Protein 8V5H (pdb70)

InterPro domains:
  IPR000719 Protein kinase domain [PF00069] (36-195)
  IPR000719 Protein kinase domain [PF00069] (738-835)
  IPR000719 Protein kinase domain [PS50011] (35-835)
  IPR000719 Protein kinase domain [SM00220] (35-835)
  IPR000961 AGC-kinase, C-terminal [PS51285] (836-879)
  IPR008271 Serine/threonine-protein kinase, active site [PS00108] (152-164)
  IPR011009 Protein kinase-like domain superfamily [SSF56112] (30-872)
  IPR037638 Serine/threonine-protein kinase greatwall, catalytic domain [cd05610] (30-223)
  IPR050236 Serine/threonine-protein kinases, AGC [PTHR24356] (29-864)

Sequence (250 aa):
PPSIEEFSIVKPISRGKVYLGQKGGKLYAVKVVKKADMINKNQVQAERDALALSPFIVHLYYSLQSANNVYLVMEYLIGGDVKSLLHIYGYFDEEMAVKYISEVALALDYLHRHGIIHRDLKPDNMLISNEGHIKLTDFGLLGTPDYLAPELLLGRAHGPAVDWWALGVCLFEFLTGIPPFNDETPQQVFQNILKRDIPWPEGEEKLSDNAQSAVEILLTIDDTKRAGMKELKRHPLFSDVDWENLQHQT

Nearest PDB structures (foldseek):
  5loh-assembly2_B  TM=9.257E-01  e=3.163E-37  Homo sapiens
  8pr7-assembly1_D  TM=8.576E-01  e=3.533E-21  Homo sapiens
  2c6e-assembly1_A  TM=8.872E-01  e=7.243E-21  Homo sapiens
  6cpg-assembly1_A  TM=8.617E-01  e=5.495E-21  Homo sapiens
  9c1w-assembly1_A  TM=8.554E-01  e=1.405E-20  Homo sapiens

Foldseek 3Di:
DDACVQWDFDAWQFVCTWTWIDHPNFTWIKRKDFCCCPVPVHCPVLQVVLQVQPDLAWHFDDWYDDPGITITTTHDAPQAFQLVVCVVVVAADLVVLLQQLLSLQVSLVSQVVVVQAQQADDRNQWGQHNLGGTHGHDRPSVDDLLLAALCVVVVHDDDNLRVLSSSLQSLLCRLRVDGQLDDDDSVSSSVCLQVVRGDADDDPSGDDPLSVVSSPLSSDNPSVRRDHSVCVCPRPSCVPPDSVVSVVSD

GO terms:
  GO:0004674 protein serine/threonine kinase activity (F, IDA)
  GO:0032154 cleavage furrow (C, IDA)
  GO:0005634 nucleus (C, IDA)
  GO:0005813 centrosome (C, IDA)
  GO:0005634 nucleus (C, EXP)
  GO:0000086 G2/M transition of mitotic cell cycle (P, IMP)
  GO:0004674 protein serine/threonine kinase activity (F, TAS)
  GO:0005654 nucleoplasm (C, TAS)
  GO:0007346 regulati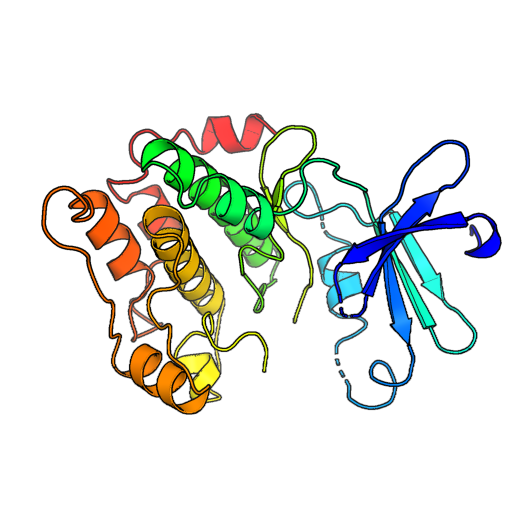on of mitotic cell cycle (P, TAS)
  GO:0005654 nucleoplasm (C, IDA)
  GO:0016301 kinase activity (F, IDA)
  GO:0051726 regulation of cell cycle (P, IMP)

Secondary structure (DSSP, 8-state):
---GGG----EEEE--EEEE--SSS--EEEEEE-HHHHSS---HHHHHHHH----SSPPEEEEEE-SS-EEEEEE--TT-BHHHHHHHHSS--HHHHHHHHHHHHHHHHHHHHTT---S---GGGEEE-SSSSEEE--------GGG--HHHHTT----THHHHHHHHHHHHHHHHSS-TT--SSHHHHHHHHHHT------GGG---HHHHHHHHHHS-S-TTTS--HHHHHTSGGGTT--HHHHHHH-

B-factor: mean 76.23, std 20.21, range [39.39, 130.46]

Solvent-accessible surface area: 12627 Å² total; per-residue (Å²): 178,53,50,35,140,87,12,55,106,74,108,83,66,50,231,66,87,20,58,11,0,67,41,80,72,36,100,23,8,1,15,36,26,46,38,82,59,21,85,72,83,96,72,49,124,21,22,80,82,10,5,60,100,53,65,27,0,1,78,24,107,68,45,19,113,56,103,94,44,41,23,11,0,8,31,46,11,134,35,30,24,0,102,58,32,11,157,140,122,39,124,2,77,74,144,31,0,16,87,21,0,2,15,0,0,13,1,0,27,15,0,36,136,77,76,28,28,0,69,20,3,18,2,38,10,0,37,26,3,94,139,25,25,4,14,0,16,49,9,41,101,195,38,46,45,18,18,15,0,4,4,36,37,103,72,150,99,62,22,58,22,3,1,11,0,6,0,0,0,0,0,2,17,0,25,52,14,94,16,4,0,74,63,102,62,70,112,63,7,58,90,18,0,71,150,81,76,16,76,63,30,127,54,118,119,116,21,46,127,53,1,66,38,0,0,52,32,0,0,32,67,69,52,102,144,17,1,26,16,146,73,0,78,160,15,74,15,2,77,144,30,78,23,120,67,20,94,133,125,80

Structure (mmCIF, N/CA/C/O backbone):
data_8V5H
#
_entry.id   8V5H
#
_cell.length_a   107.079
_cell.length_b   107.079
_cell.length_c   148.909
_cell.angle_alpha   90.00
_cell.angle_beta   90.00
_cell.angle_gamma   120.00
#
_symmetry.space_group_name_H-M   'P 61 2 2'
#
loop_
_entity.id
_entity.type
_entity.pdbx_description
1 polymer 'Serine/threonine-protein kinase greatwall'
2 non-polymer (3M)-N~6~-ethyl-3-(1-methyl-1H-imidazol-5-yl)-2,7-naphthyridine-1,6-diamine
#
loop_
_atom_site.group_PDB
_atom_site.id
_atom_site.type_symbol
_atom_site.label_atom_id
_atom_site.label_alt_id
_atom_site.label_comp_id
_atom_site.label_asym_id
_atom_site.label_entity_id
_atom_site.label_seq_id
_atom_site.pdbx_PDB_ins_code
_atom_site.Cartn_x
_atom_site.Cartn_y
_atom_site.Cartn_z
_atom_site.occupancy
_atom_site.B_iso_or_equiv
_atom_site.auth_seq_id
_atom_site.auth_comp_id
_atom_site.auth_asym_id
_atom_site.auth_atom_id
_atom_site.pdbx_PDB_model_num
ATOM 1 N N . PRO A 1 31 ? -44.157 -50.496 3.566 1.00 111.17 29 PRO A N 1
ATOM 2 C CA . PRO A 1 31 ? -42.867 -51.055 4.013 1.00 111.06 29 PRO A CA 1
ATOM 3 C C . PRO A 1 31 ? -42.086 -51.731 2.877 1.00 110.85 29 PRO A C 1
ATOM 4 O O . PRO A 1 31 ? -42.122 -52.959 2.773 1.00 111.01 29 PRO A O 1
ATOM 8 N N . PRO A 1 32 ? -41.369 -50.961 2.020 1.00 110.26 30 PRO A N 1
ATOM 9 C CA . PRO A 1 32 ? -40.639 -51.588 0.891 1.00 109.92 30 PRO A CA 1
ATOM 10 C C . PRO A 1 32 ? -39.505 -52.551 1.282 1.00 109.52 30 PRO A C 1
ATOM 11 O O . PRO A 1 32 ? -38.957 -52.453 2.381 1.00 109.70 30 PRO A O 1
ATOM 15 N N . SER A 1 33 ? -39.176 -53.505 0.385 1.00 108.64 31 SER A N 1
ATOM 16 C CA . SER A 1 33 ? -38.173 -54.535 0.650 1.00 108.11 31 SER A CA 1
ATOM 17 C C . SER A 1 33 ? -36.941 -54.416 -0.227 1.00 107.58 31 SER A C 1
ATOM 18 O O . SER A 1 33 ? -37.065 -54.046 -1.391 1.00 107.53 31 SER A O 1
ATOM 21 N N . ILE A 1 34 ? -35.761 -54.805 0.316 1.00 107.08 32 ILE A N 1
ATOM 22 C CA . ILE A 1 34 ? -34.436 -54.762 -0.341 1.00 107.28 32 ILE A CA 1
ATOM 23 C C . ILE A 1 34 ? -34.363 -55.537 -1.682 1.00 107.56 32 ILE A C 1
ATOM 24 O O . ILE A 1 34 ? -33.393 -55.394 -2.435 1.00 107.77 32 ILE A O 1
ATOM 29 N N . GLU A 1 35 ? -35.388 -56.345 -1.981 1.00 107.22 33 GLU A N 1
ATOM 30 C CA . GLU A 1 35 ? -35.455 -57.116 -3.223 1.00 107.12 33 GLU A CA 1
ATOM 31 C C . GLU A 1 35 ? -35.590 -56.152 -4.403 1.00 105.69 33 GLU A C 1
ATOM 32 O O . GLU A 1 35 ? -34.902 -56.314 -5.416 1.00 105.79 33 GLU A O 1
ATOM 38 N N . GLU A 1 36 ? -36.453 -55.121 -4.238 1.00 104.19 34 GLU A N 1
ATOM 39 C CA . GLU A 1 36 ? -36.714 -54.062 -5.218 1.00 103.22 34 GLU A CA 1
ATOM 40 C C . GLU A 1 36 ? -35.433 -53.316 -5.645 1.00 101.41 34 GLU A C 1
ATOM 41 O O . GLU A 1 36 ? -35.387 -52.721 -6.719 1.00 101.32 34 GLU A O 1
ATOM 47 N N . PHE A 1 37 ? -34.404 -53.340 -4.791 1.00 99.80 35 PHE A N 1
ATOM 48 C CA . PHE A 1 37 ? -33.128 -52.689 -5.031 1.00 98.49 35 PHE A CA 1
ATOM 49 C C . PHE A 1 37 ? -32.166 -53.591 -5.797 1.00 96.84 35 PHE A C 1
ATOM 50 O O . PHE A 1 37 ? -31.947 -54.745 -5.425 1.00 97.14 35 PHE A O 1
ATOM 58 N N . SER A 1 38 ? -31.601 -53.053 -6.876 1.00 94.89 36 SER A N 1
ATOM 59 C CA . SER A 1 38 ? -30.695 -53.778 -7.759 1.00 93.58 36 SER A CA 1
ATOM 60 C C . SER A 1 38 ? -29.308 -53.163 -7.660 1.00 91.38 36 SER A C 1
ATOM 61 O O . SER A 1 38 ? -29.148 -52.011 -8.049 1.00 91.69 36 SER A O 1
ATOM 64 N N . ILE A 1 39 ? -28.310 -53.903 -7.157 1.00 89.16 37 ILE A N 1
ATOM 65 C CA . ILE A 1 39 ? -26.961 -53.353 -7.027 1.00 87.79 37 ILE A CA 1
ATOM 66 C C . ILE A 1 39 ? -26.375 -53.052 -8.407 1.00 86.11 37 ILE A C 1
ATOM 67 O O . ILE A 1 39 ? -26.433 -53.881 -9.305 1.00 86.06 37 ILE A O 1
ATOM 72 N N . VAL A 1 40 ? -25.862 -51.837 -8.574 1.00 84.64 38 VAL A N 1
ATOM 73 C CA . VAL A 1 40 ? -25.304 -51.364 -9.826 1.00 83.72 38 VAL A CA 1
ATOM 74 C C . VAL A 1 40 ? -23.784 -51.483 -9.814 1.00 83.58 38 VAL A C 1
ATOM 75 O O . VAL A 1 40 ? -23.226 -52.223 -10.616 1.00 83.75 38 VAL A O 1
ATOM 79 N N . LYS A 1 41 ? -23.124 -50.811 -8.875 1.00 83.30 39 LYS A N 1
ATOM 80 C CA . LYS A 1 41 ? -21.679 -50.824 -8.739 1.00 83.70 39 LYS A CA 1
ATOM 81 C C . LYS A 1 41 ? -21.314 -50.149 -7.425 1.00 85.13 39 LYS A C 1
ATOM 82 O O . LYS A 1 41 ? -22.000 -49.224 -6.994 1.00 85.10 39 LYS A O 1
ATOM 88 N N . PRO A 1 42 ? -20.245 -50.600 -6.760 1.00 86.31 40 PRO A N 1
ATOM 89 C CA . PRO A 1 42 ? -19.840 -49.949 -5.518 1.00 87.61 40 PRO A CA 1
ATOM 90 C C . PRO A 1 42 ? -19.372 -48.516 -5.753 1.00 89.72 40 PRO A C 1
ATOM 91 O O . PRO A 1 42 ? -18.861 -48.172 -6.825 1.00 89.98 40 PRO A O 1
ATOM 95 N N . ILE A 1 43 ? -19.579 -47.672 -4.743 1.00 90.77 41 ILE A N 1
ATOM 96 C CA . ILE A 1 43 ? -19.161 -46.281 -4.744 1.00 92.06 41 ILE A CA 1
ATOM 97 C C . ILE A 1 43 ? -18.291 -45.952 -3.505 1.00 94.25 41 ILE A C 1
ATOM 98 O O . ILE A 1 43 ? -17.592 -44.943 -3.523 1.00 94.74 41 ILE A O 1
ATOM 103 N N . SER A 1 44 ? -18.274 -46.816 -2.465 1.00 95.44 42 SER A N 1
ATOM 104 C CA . SER A 1 44 ? -17.477 -46.553 -1.266 1.00 97.26 42 SER A CA 1
ATOM 105 C C . SER A 1 44 ? -17.051 -47.831 -0.526 1.00 98.72 42 SER A C 1
ATOM 106 O O . SER A 1 44 ? -17.810 -48.796 -0.476 1.00 98.90 42 SER A O 1
ATOM 109 N N . ARG A 1 45 ? -15.857 -47.800 0.105 1.00 99.66 43 ARG A N 1
ATOM 110 C CA . ARG A 1 45 ? -15.276 -48.918 0.871 1.00 100.97 43 ARG A CA 1
ATOM 111 C C . ARG A 1 45 ? -15.628 -48.860 2.371 1.00 101.19 43 ARG A C 1
ATOM 112 O O . ARG A 1 45 ? -15.103 -49.643 3.170 1.00 101.18 43 ARG A O 1
ATOM 120 N N . GLY A 1 49 ? -18.850 -49.789 7.097 1.00 87.74 47 GLY A N 1
ATOM 121 C CA . GLY A 1 49 ? -19.457 -50.603 6.047 1.00 88.18 47 GLY A CA 1
ATOM 122 C C . GLY A 1 49 ? -19.140 -50.131 4.637 1.00 88.46 47 GLY A C 1
ATOM 123 O O . GLY A 1 49 ? -18.418 -49.138 4.470 1.00 89.01 47 GLY A O 1
ATOM 124 N N . LYS A 1 50 ? -19.682 -50.841 3.601 1.00 87.76 48 LYS A N 1
ATOM 125 C CA . LYS A 1 50 ? -19.477 -50.519 2.174 1.00 87.41 48 LYS A CA 1
ATOM 126 C C . LYS A 1 50 ? -20.684 -49.793 1.584 1.00 86.29 48 LYS A C 1
ATOM 127 O O . LYS A 1 50 ? -21.803 -50.014 2.028 1.00 86.33 48 LYS A O 1
ATOM 133 N N . VAL A 1 51 ? -20.470 -48.952 0.564 1.00 85.09 49 VAL A N 1
ATOM 134 C CA . VAL A 1 51 ? -21.554 -48.199 -0.069 1.00 84.39 49 VAL A CA 1
ATOM 135 C C . VAL A 1 51 ? -21.721 -48.560 -1.545 1.00 83.45 49 VAL A C 1
ATOM 136 O O . VAL A 1 51 ? -20.798 -48.363 -2.329 1.00 83.46 49 VAL A O 1
ATOM 140 N N . TYR A 1 52 ? -22.901 -49.065 -1.929 1.00 82.22 50 TYR A N 1
ATOM 141 C CA . TYR A 1 52 ? -23.174 -49.439 -3.315 1.00 81.35 50 TYR A CA 1
ATOM 142 C C . TYR A 1 52 ? -24.145 -48.474 -3.961 1.00 80.41 50 TYR A C 1
ATOM 143 O O . TYR A 1 52 ? -24.878 -47.783 -3.266 1.00 80.29 50 TYR A O 1
ATOM 152 N N . LEU A 1 53 ? -24.137 -48.410 -5.293 1.00 79.75 51 LEU A N 1
ATOM 153 C CA . LEU A 1 53 ? -25.040 -47.549 -6.053 1.00 79.62 51 LEU A CA 1
ATOM 154 C C . LEU A 1 53 ? -26.257 -48.396 -6.387 1.00 79.77 51 LEU A C 1
ATOM 155 O O . LEU A 1 53 ? -26.125 -49.441 -6.996 1.00 80.16 51 LEU A O 1
ATOM 160 N N . GLY A 1 54 ? -27.415 -47.981 -5.918 1.00 79.43 52 GLY A N 1
ATOM 161 C CA . GLY A 1 54 ? -28.638 -48.744 -6.077 1.00 79.72 52 GLY A CA 1
ATOM 162 C C . GLY A 1 54 ? -29.469 -48.376 -7.272 1.00 80.19 52 GLY A C 1
ATOM 163 O O . GLY A 1 54 ? -29.174 -47.412 -7.981 1.00 80.47 52 GLY A O 1
ATOM 164 N N . GLN A 1 55 ? -30.531 -49.151 -7.476 1.00 80.18 53 GLN A N 1
ATOM 165 C CA . GLN A 1 55 ? -31.474 -49.006 -8.573 1.00 80.58 53 GLN A CA 1
ATOM 166 C C . GLN A 1 55 ? -32.826 -49.482 -8.055 1.00 79.93 53 GLN A C 1
ATOM 167 O O . GLN A 1 55 ? -32.912 -50.552 -7.456 1.00 79.65 53 GLN A O 1
ATOM 173 N N . LYS A 1 56 ? -33.877 -48.700 -8.290 1.00 79.58 54 LYS A N 1
ATOM 174 C CA . LYS A 1 56 ? -35.240 -49.084 -7.944 1.00 79.78 54 LYS A CA 1
ATOM 175 C C . LYS A 1 56 ? -36.239 -48.141 -8.594 1.00 80.03 54 LYS A C 1
ATOM 176 O O . LYS A 1 56 ? -36.316 -46.973 -8.221 1.00 80.33 54 LYS A O 1
ATOM 182 N N . GLY A 1 57 ? -36.984 -48.648 -9.568 1.00 79.78 55 GLY A N 1
ATOM 183 C CA . GLY A 1 57 ? -38.021 -47.884 -10.249 1.00 80.05 55 GLY A CA 1
ATOM 184 C C . GLY A 1 57 ? -37.519 -46.731 -11.090 1.00 80.20 55 GLY A C 1
ATOM 185 O O . GLY A 1 57 ? -38.231 -45.738 -11.281 1.00 80.31 55 GLY A O 1
ATOM 186 N N . GLY A 1 58 ? -36.310 -46.886 -11.623 1.00 79.99 56 GLY A N 1
ATOM 187 C CA . GLY A 1 58 ? -35.676 -45.855 -12.439 1.00 79.98 56 GLY A CA 1
ATOM 188 C C . GLY A 1 58 ? -35.160 -44.709 -11.591 1.00 79.48 56 GLY A C 1
ATOM 189 O O . GLY A 1 58 ? -35.210 -43.549 -12.013 1.00 79.63 56 GLY A O 1
ATOM 190 N N . LYS A 1 59 ? -34.710 -45.041 -10.355 1.00 78.52 57 LYS A N 1
ATOM 191 C CA . LYS A 1 59 ? -34.154 -44.133 -9.354 1.00 77.81 57 LYS A CA 1
ATOM 192 C C . LYS A 1 59 ? -32.864 -44.746 -8.817 1.00 77.02 57 LYS A C 1
ATOM 193 O O . LYS A 1 59 ? -32.750 -45.970 -8.704 1.00 76.87 57 LYS A O 1
ATOM 195 N N . LEU A 1 60 ? -31.890 -43.901 -8.503 1.00 76.46 58 LEU A N 1
ATOM 196 C CA . LEU A 1 60 ? -30.619 -44.377 -7.971 1.00 76.66 58 LEU A CA 1
ATOM 197 C C . LEU A 1 60 ? -30.468 -44.015 -6.502 1.00 77.34 58 LEU A C 1
ATOM 198 O O . LEU A 1 60 ? -30.545 -42.841 -6.134 1.00 77.75 58 LEU A O 1
ATOM 203 N N . TYR A 1 61 ? -30.216 -45.006 -5.669 1.00 77.31 59 TYR A N 1
ATOM 204 C CA . TYR A 1 61 ? -30.011 -44.774 -4.246 1.00 77.90 59 TYR A CA 1
ATOM 205 C C . TYR A 1 61 ? -28.542 -45.084 -3.909 1.00 78.12 59 TYR A C 1
ATOM 206 O O . TYR A 1 61 ? -27.771 -45.423 -4.801 1.00 78.15 59 TYR A O 1
ATOM 215 N N . ALA A 1 62 ? -28.126 -44.889 -2.670 1.00 78.38 60 ALA A N 1
ATOM 216 C CA . ALA A 1 62 ? -26.772 -45.219 -2.246 1.00 79.39 60 ALA A CA 1
ATOM 217 C C . ALA A 1 62 ? -27.022 -46.087 -1.054 1.00 80.73 60 ALA A C 1
ATOM 218 O O . ALA A 1 62 ? -27.584 -45.606 -0.071 1.00 81.16 60 ALA A O 1
ATOM 220 N N . VAL A 1 63 ? -26.747 -47.389 -1.172 1.00 81.42 61 VAL A N 1
ATOM 221 C CA . VAL A 1 63 ? -27.068 -48.303 -0.087 1.00 82.77 61 VAL A CA 1
ATOM 222 C C . VAL A 1 63 ? -25.830 -48.777 0.664 1.00 84.18 61 VAL A C 1
ATOM 223 O O . VAL A 1 63 ? -24.925 -49.390 0.098 1.00 84.08 61 VAL A O 1
ATOM 227 N N . LYS A 1 64 ? -25.800 -48.465 1.957 1.00 85.31 62 LYS A N 1
ATOM 228 C CA . LYS A 1 64 ? -24.706 -48.851 2.823 1.00 87.18 62 LYS A CA 1
ATOM 229 C C . LYS A 1 64 ? -25.018 -50.227 3.409 1.00 90.12 62 LYS A C 1
ATOM 230 O O . LYS A 1 64 ? -26.139 -50.476 3.864 1.00 90.31 62 LYS A O 1
ATOM 236 N N . VAL A 1 65 ? -24.040 -51.136 3.362 1.00 92.06 63 VAL A N 1
ATOM 237 C CA . VAL A 1 65 ? -24.218 -52.473 3.902 1.00 94.20 63 VAL A CA 1
ATOM 238 C C . VAL A 1 65 ? -23.374 -52.652 5.145 1.00 96.35 63 VAL A C 1
ATOM 239 O O . VAL A 1 65 ? -22.163 -52.415 5.135 1.00 96.20 63 VAL A O 1
ATOM 243 N N . VAL A 1 66 ? -24.029 -53.027 6.236 1.00 98.19 64 VAL A N 1
ATOM 244 C CA . VAL A 1 66 ? -23.339 -53.284 7.491 1.00 100.68 64 VAL A CA 1
ATOM 245 C C . VAL A 1 66 ? -23.696 -54.699 7.967 1.00 103.06 64 VAL A C 1
ATOM 246 O O . VAL A 1 66 ? -24.808 -54.923 8.449 1.00 103.39 64 VAL A O 1
ATOM 250 N N . LYS A 1 67 ? -22.791 -55.678 7.743 1.00 104.54 65 LYS A N 1
ATOM 251 C CA . LYS A 1 67 ? -23.055 -57.064 8.149 1.00 106.60 65 LYS A CA 1
ATOM 252 C C . LYS A 1 67 ? -23.012 -57.207 9.676 1.00 108.87 65 LYS A C 1
ATOM 253 O O . LYS A 1 67 ? -22.337 -56.419 10.344 1.00 109.19 65 LYS A O 1
ATOM 255 N N . LYS A 1 68 ? -23.714 -58.208 10.236 1.00 110.08 66 LYS A N 1
ATOM 256 C CA . LYS A 1 68 ? -23.722 -58.411 11.685 1.00 111.74 66 LYS A CA 1
ATOM 257 C C . LYS A 1 68 ? -22.348 -58.841 12.266 1.00 113.59 66 LYS A C 1
ATOM 258 O O . LYS A 1 68 ? -22.262 -59.114 13.460 1.00 113.80 66 LYS A O 1
ATOM 260 N N . ALA A 1 69 ? -21.283 -58.880 11.428 1.00 114.75 67 ALA A N 1
ATOM 261 C CA . ALA A 1 69 ? -19.902 -59.205 11.815 1.00 116.30 67 ALA A CA 1
ATOM 262 C C . ALA A 1 69 ? -19.327 -58.120 12.730 1.00 117.85 67 ALA A C 1
ATOM 263 O O . ALA A 1 69 ? -18.537 -58.413 13.625 1.00 118.04 67 ALA A O 1
ATOM 265 N N . ASP A 1 70 ? -19.698 -56.865 12.482 1.00 118.77 68 ASP A N 1
ATOM 266 C CA . ASP A 1 70 ? -19.272 -55.745 13.301 1.00 120.19 68 ASP A CA 1
ATOM 267 C C . ASP A 1 70 ? -20.489 -55.090 13.988 1.00 121.60 68 ASP A C 1
ATOM 268 O O . ASP A 1 70 ? -20.340 -54.571 15.094 1.00 121.96 68 ASP A O 1
ATOM 270 N N . MET A 1 71 ? -21.695 -55.138 13.356 1.00 122.18 69 MET A N 1
ATOM 271 C CA . MET A 1 71 ? -22.923 -54.561 13.921 1.00 123.06 69 MET A CA 1
ATOM 272 C C . MET A 1 71 ? -23.309 -55.270 15.215 1.00 123.91 69 MET A C 1
ATOM 273 O O . MET A 1 71 ? -23.552 -54.612 16.230 1.00 124.04 69 MET A O 1
ATOM 275 N N . ILE A 1 72 ? -23.313 -56.615 15.183 1.00 124.28 70 ILE A N 1
ATOM 276 C CA . ILE A 1 72 ? -23.643 -57.459 16.328 1.00 124.98 70 ILE A CA 1
ATOM 277 C C . ILE A 1 72 ? -22.420 -58.222 16.866 1.00 125.61 70 ILE A C 1
ATOM 278 O O . ILE A 1 72 ? -22.598 -59.266 17.492 1.00 125.77 70 ILE A O 1
ATOM 280 N N . ASN A 1 73 ? -21.191 -57.711 16.637 1.00 125.74 71 ASN A N 1
ATOM 281 C CA . ASN A 1 73 ? -19.976 -58.370 17.119 1.00 126.50 71 ASN A CA 1
ATOM 282 C C . ASN A 1 73 ? -18.754 -57.437 17.165 1.00 127.33 71 ASN A C 1
ATOM 283 O O . ASN A 1 73 ? -17.658 -57.848 16.777 1.00 127.50 71 ASN A O 1
ATOM 285 N N . LYS A 1 74 ? -18.952 -56.194 17.668 1.00 127.68 72 LYS A N 1
ATOM 286 C CA . LYS A 1 74 ? -17.951 -55.119 17.859 1.00 128.39 72 LYS A CA 1
ATOM 287 C C . LYS A 1 74 ? -18.639 -53.765 18.150 1.00 128.90 72 LYS A C 1
ATOM 288 O O . LYS A 1 74 ? -18.110 -52.717 17.770 1.00 128.98 72 LYS A O 1
ATOM 290 N N . ASN A 1 75 ? -19.825 -53.803 18.801 1.00 128.99 73 ASN A N 1
ATOM 291 C CA . ASN A 1 75 ? -20.668 -52.649 19.138 1.00 129.43 73 ASN A CA 1
ATOM 292 C C . ASN A 1 75 ? -21.262 -51.971 17.899 1.00 129.56 73 ASN A C 1
ATOM 293 O O . ASN A 1 75 ? -22.472 -52.037 17.680 1.00 129.52 73 ASN A O 1
ATOM 295 N N . GLN A 1 79 ? -23.185 -48.777 18.558 1.00 111.28 77 GLN A N 1
ATOM 296 C CA . GLN A 1 79 ? -23.454 -47.477 17.950 1.00 111.78 77 GLN A CA 1
ATOM 297 C C . GLN A 1 79 ? -23.890 -47.598 16.491 1.00 112.13 77 GLN A C 1
ATOM 298 O O . GLN A 1 79 ? -23.634 -46.684 15.704 1.00 112.16 77 GLN A O 1
ATOM 300 N N . VAL A 1 80 ? -24.536 -48.723 16.117 1.00 112.13 78 VAL A N 1
ATOM 301 C CA . VAL A 1 80 ? -25.044 -48.894 14.742 1.00 112.30 78 VAL A CA 1
ATOM 302 C C . VAL A 1 80 ? -26.352 -48.113 14.636 1.00 111.87 78 VAL A C 1
ATOM 303 O O . VAL A 1 80 ? -26.574 -47.405 13.651 1.00 112.14 78 VAL A O 1
ATOM 307 N N . GLN A 1 81 ? -27.218 -48.232 15.665 1.00 110.94 79 GLN A N 1
ATOM 308 C CA . GLN A 1 81 ? -28.459 -47.472 15.723 1.00 110.58 79 GLN A CA 1
ATOM 309 C C . GLN A 1 81 ? -28.170 -46.018 16.152 1.00 109.60 79 GLN A C 1
ATOM 310 O O . GLN A 1 81 ? -29.054 -45.372 16.702 1.00 109.83 79 GLN A O 1
ATOM 316 N N . ALA A 1 82 ? -26.932 -45.511 15.905 1.00 108.45 80 ALA A N 1
ATOM 317 C CA . ALA A 1 82 ? -26.471 -44.159 16.205 1.00 107.87 80 ALA A CA 1
ATOM 318 C C . ALA A 1 82 ? -26.297 -43.396 14.889 1.00 107.20 80 ALA A C 1
ATOM 319 O O . ALA A 1 82 ? -26.745 -42.257 14.790 1.00 107.42 80 ALA A O 1
ATOM 321 N N . GLU A 1 83 ? -25.693 -44.032 13.863 1.00 106.17 81 GLU A N 1
ATOM 322 C CA . GLU A 1 83 ? -25.551 -43.411 12.541 1.00 105.54 81 GLU A CA 1
ATOM 323 C C . GLU A 1 83 ? -26.924 -43.309 11.854 1.00 105.03 81 GLU A C 1
ATOM 324 O O . GLU A 1 83 ? -27.181 -42.330 11.156 1.00 104.83 81 GLU A O 1
ATOM 330 N N . ARG A 1 84 ? -27.809 -44.309 12.072 1.00 104.68 82 ARG A N 1
ATOM 331 C CA . ARG A 1 84 ? -29.161 -44.322 11.505 1.00 104.86 82 ARG A CA 1
ATOM 332 C C . ARG A 1 84 ? -30.100 -43.285 12.151 1.00 104.04 82 ARG A C 1
ATOM 333 O O . ARG A 1 84 ? -31.098 -42.895 11.543 1.00 103.91 82 ARG A O 1
ATOM 341 N N . ASP A 1 85 ? -29.774 -42.841 13.377 1.00 103.26 83 ASP A N 1
ATOM 342 C CA . ASP A 1 85 ? -30.551 -41.852 14.109 1.00 103.04 83 ASP A CA 1
ATOM 343 C C . ASP A 1 85 ? -30.023 -40.420 13.894 1.00 102.38 83 ASP A C 1
ATOM 344 O O . ASP A 1 85 ? -30.796 -39.469 14.016 1.00 102.53 83 ASP A O 1
ATOM 349 N N . ALA A 1 86 ? -28.721 -40.266 13.549 1.00 101.57 84 ALA A N 1
ATOM 350 C CA . ALA A 1 86 ? -28.098 -38.967 13.211 1.00 101.19 84 ALA A CA 1
ATOM 351 C C . ALA A 1 86 ? -28.396 -38.568 11.745 1.00 100.65 84 ALA A C 1
ATOM 352 O O . ALA A 1 86 ? -28.382 -37.380 11.413 1.00 100.25 84 ALA A O 1
ATOM 354 N N . LEU A 1 87 ? -28.645 -39.585 10.876 1.00 100.46 85 LEU A N 1
ATOM 355 C CA . LEU A 1 87 ? -29.042 -39.467 9.471 1.00 100.52 85 LEU A CA 1
ATOM 356 C C . LEU A 1 87 ? -30.575 -39.254 9.348 1.00 100.29 85 LEU A C 1
ATOM 357 O O . LEU A 1 87 ? -31.036 -38.601 8.401 1.00 100.66 85 LEU A O 1
ATOM 362 N N . ALA A 1 88 ? -31.358 -39.773 10.315 1.00 99.35 86 ALA A N 1
ATOM 363 C CA . ALA A 1 88 ? -32.775 -39.480 10.363 1.00 99.19 86 ALA A CA 1
ATOM 364 C C . ALA A 1 88 ? -32.806 -38.261 11.293 1.00 99.65 86 ALA A C 1
ATOM 365 O O . ALA A 1 88 ? -32.865 -38.432 12.513 1.00 99.79 86 ALA A O 1
ATOM 367 N N . LEU A 1 89 ? -32.619 -37.038 10.706 1.00 99.64 87 LEU A N 1
ATOM 368 C CA . LEU A 1 89 ? -32.538 -35.703 11.341 1.00 99.69 87 LEU A CA 1
ATOM 369 C C . LEU A 1 89 ? -31.091 -35.180 11.450 1.00 99.52 87 LEU A C 1
ATOM 370 O O . LEU A 1 89 ? -30.427 -34.937 10.441 1.00 99.18 87 LEU A O 1
ATOM 375 N N . SER A 1 92 ? -30.959 -32.943 8.408 1.00 81.66 90 SER A N 1
ATOM 376 C CA . SER A 1 92 ? -31.749 -33.284 7.235 1.00 81.83 90 SER A CA 1
ATOM 377 C C . SER A 1 92 ? -31.472 -32.395 5.983 1.00 81.47 90 SER A C 1
ATOM 378 O O . SER A 1 92 ? -31.336 -32.959 4.888 1.00 82.25 90 SER A O 1
ATOM 381 N N . PRO A 1 93 ? -31.375 -31.045 6.078 1.00 79.92 91 PRO A N 1
ATOM 382 C CA . PRO A 1 93 ? -31.183 -30.236 4.851 1.00 78.99 91 PRO A CA 1
ATOM 383 C C . PRO A 1 93 ? -29.739 -29.963 4.451 1.00 78.17 91 PRO A C 1
ATOM 384 O O . PRO A 1 93 ? -29.445 -29.559 3.327 1.00 77.22 91 PRO A O 1
ATOM 388 N N . PHE A 1 94 ? -28.847 -30.150 5.410 1.00 78.47 92 PHE A N 1
ATOM 389 C CA . PHE A 1 94 ? -27.399 -29.959 5.300 1.00 79.08 92 PHE A CA 1
ATOM 390 C C . PHE A 1 94 ? -26.660 -31.325 5.212 1.00 78.46 92 PHE A C 1
ATOM 391 O O . PHE A 1 94 ? -25.566 -31.431 4.646 1.00 78.12 92 PHE A O 1
ATOM 399 N N . ILE A 1 95 ? -27.286 -32.349 5.812 1.00 77.74 93 ILE A N 1
ATOM 400 C CA . ILE A 1 95 ? -26.873 -33.728 5.940 1.00 77.31 93 ILE A CA 1
ATOM 401 C C . ILE A 1 95 ? -27.592 -34.586 4.875 1.00 76.42 93 ILE A C 1
ATOM 402 O O . ILE A 1 95 ? -28.752 -34.313 4.545 1.00 76.51 93 ILE A O 1
ATOM 407 N N . VAL A 1 96 ? -26.904 -35.635 4.356 1.00 75.24 94 VAL A N 1
ATOM 408 C CA . VAL A 1 96 ? -27.424 -36.594 3.374 1.00 74.50 94 VAL A CA 1
ATOM 409 C C . VAL A 1 96 ? -28.783 -37.130 3.788 1.00 74.81 94 VAL A C 1
ATOM 410 O O . VAL A 1 96 ? -29.000 -37.428 4.959 1.00 75.27 94 VAL A O 1
ATOM 414 N N . HIS A 1 97 ? -29.702 -37.195 2.844 1.00 74.56 95 HIS A N 1
ATOM 415 C CA . HIS A 1 97 ? -31.042 -37.656 3.116 1.00 74.93 95 HIS A CA 1
ATOM 416 C C . HIS A 1 97 ? -31.077 -39.169 3.261 1.00 74.92 95 HIS A C 1
ATOM 417 O O . HIS A 1 97 ? -30.493 -39.876 2.455 1.00 75.04 95 HIS A O 1
ATOM 424 N N . LEU A 1 98 ? -31.763 -39.664 4.288 1.00 74.74 96 LEU A N 1
ATOM 425 C CA . LEU A 1 98 ? -31.926 -41.092 4.496 1.00 75.12 96 LEU A CA 1
ATOM 426 C C . LEU A 1 98 ? -33.356 -41.436 4.091 1.00 76.10 96 LEU A C 1
ATOM 427 O O . LEU A 1 98 ? -34.304 -40.913 4.677 1.00 76.29 96 LEU A O 1
ATOM 432 N N . TYR A 1 99 ? -33.518 -42.252 3.047 1.00 76.64 97 TYR A N 1
ATOM 433 C CA . TYR A 1 99 ? -34.843 -42.623 2.567 1.00 77.61 97 TYR A CA 1
ATOM 434 C C . TYR A 1 99 ? -35.390 -43.779 3.385 1.00 80.49 97 TYR A C 1
ATOM 435 O O . TYR A 1 99 ? -36.447 -43.624 3.981 1.00 80.74 97 TYR A O 1
ATOM 444 N N . TYR A 1 100 ? -34.684 -44.935 3.428 1.00 82.67 98 TYR A N 1
ATOM 445 C CA . TYR A 1 100 ? -35.182 -46.119 4.131 1.00 85.46 98 TYR A CA 1
ATOM 446 C C . TYR A 1 100 ? -34.183 -46.776 5.097 1.00 87.91 98 TYR A C 1
ATOM 447 O O . TYR A 1 100 ? -32.972 -46.656 4.929 1.00 87.61 98 TYR A O 1
ATOM 456 N N . SER A 1 101 ? -34.714 -47.521 6.079 1.00 90.30 99 SER A N 1
ATOM 457 C CA . SER A 1 101 ? -33.929 -48.304 7.038 1.00 93.35 99 SER A CA 1
ATOM 458 C C . SER A 1 101 ? -34.319 -49.766 6.840 1.00 95.68 99 SER A C 1
ATOM 459 O O . SER A 1 101 ? -35.362 -50.199 7.342 1.00 96.09 99 SER A O 1
ATOM 462 N N . LEU A 1 102 ? -33.491 -50.525 6.118 1.00 96.83 100 LEU A N 1
ATOM 463 C CA . LEU A 1 102 ? -33.826 -51.906 5.800 1.00 98.20 100 LEU A CA 1
ATOM 464 C C . LEU A 1 102 ? -32.902 -52.919 6.474 1.00 99.61 100 LEU A C 1
ATOM 465 O O . LEU A 1 102 ? -31.846 -52.558 6.976 1.00 99.37 100 LEU A O 1
ATOM 470 N N . GLN A 1 103 ? -33.354 -54.175 6.568 1.00 101.03 101 GLN A N 1
ATOM 471 C CA . GLN A 1 103 ? -32.647 -55.246 7.281 1.00 102.84 101 GLN A CA 1
ATOM 472 C C . GLN A 1 103 ? -32.411 -56.510 6.401 1.00 103.62 101 GLN A C 1
ATOM 473 O O . GLN A 1 103 ? -32.873 -56.555 5.263 1.00 103.73 101 GLN A O 1
ATOM 479 N N . SER A 1 104 ? -31.687 -57.527 6.922 1.00 103.87 102 SER A N 1
ATOM 480 C CA . SER A 1 104 ? -31.388 -58.752 6.170 1.00 104.49 102 SER A CA 1
ATOM 481 C C . SER A 1 104 ? -31.036 -59.944 7.097 1.00 105.20 102 SER A C 1
ATOM 482 O O . SER A 1 104 ? -31.182 -59.842 8.320 1.00 105.21 102 SER A O 1
ATOM 485 N N . ALA A 1 105 ? -30.589 -61.081 6.499 1.00 105.45 103 ALA A N 1
ATOM 486 C CA . ALA A 1 105 ? -30.174 -62.296 7.197 1.00 106.00 103 ALA A CA 1
ATOM 487 C C . ALA A 1 105 ? -29.033 -61.990 8.166 1.00 106.32 103 ALA A C 1
ATOM 488 O O . ALA A 1 105 ? -29.007 -62.511 9.278 1.00 106.48 103 ALA A O 1
ATOM 490 N N . ASN A 1 106 ? -28.097 -61.130 7.742 1.00 106.21 104 ASN A N 1
ATOM 491 C CA . ASN A 1 106 ? -26.941 -60.715 8.546 1.00 106.35 104 ASN A CA 1
ATOM 492 C C . ASN A 1 106 ? -26.774 -59.178 8.465 1.00 105.76 104 ASN A C 1
ATOM 493 O O . ASN A 1 106 ? -26.494 -58.503 9.467 1.00 105.67 104 ASN A O 1
ATOM 498 N N . ASN A 1 107 ? -26.965 -58.646 7.251 1.00 104.90 105 ASN A N 1
ATOM 499 C CA . ASN A 1 107 ? -26.779 -57.253 6.886 1.00 104.54 105 ASN A CA 1
ATOM 500 C C . ASN A 1 107 ? -27.886 -56.284 7.329 1.00 103.92 105 ASN A C 1
ATOM 501 O O . ASN A 1 107 ? -29.013 -56.688 7.610 1.00 104.05 105 ASN A O 1
ATOM 506 N N . VAL A 1 108 ? -27.526 -54.984 7.389 1.00 102.93 106 VAL A N 1
ATOM 507 C CA . VAL A 1 108 ? -28.400 -53.834 7.635 1.00 102.17 106 VAL A CA 1
ATOM 508 C C . VAL A 1 108 ? -28.187 -52.904 6.430 1.00 100.91 106 VAL A C 1
ATOM 509 O O . VAL A 1 108 ? -27.072 -52.803 5.892 1.00 100.79 106 VAL A O 1
ATOM 513 N N . TYR A 1 109 ? -29.252 -52.237 5.996 1.00 99.78 107 TYR A N 1
ATOM 514 C CA . TYR A 1 109 ? -29.188 -51.384 4.817 1.00 99.13 107 TYR A CA 1
ATOM 515 C C . TYR A 1 109 ? -29.663 -49.953 5.001 1.00 95.97 107 TYR A C 1
ATOM 516 O O . TYR A 1 109 ? -30.832 -49.709 5.294 1.00 96.05 107 TYR A O 1
ATOM 525 N N . LEU A 1 110 ? -28.772 -49.005 4.743 1.00 93.13 108 LEU A N 1
ATOM 526 C CA . LEU A 1 110 ? -29.110 -47.597 4.806 1.00 90.89 108 LEU A CA 1
ATOM 527 C C . LEU A 1 110 ? -29.316 -47.130 3.372 1.00 88.05 108 LEU A C 1
ATOM 528 O O . LEU A 1 110 ? -28.353 -46.974 2.621 1.00 88.07 108 LEU A O 1
ATOM 533 N N . VAL A 1 111 ? -30.574 -46.978 2.971 1.00 85.33 109 VAL A N 1
ATOM 534 C CA . VAL A 1 111 ? -30.899 -46.527 1.628 1.00 83.00 109 VAL A CA 1
ATOM 535 C C . VAL A 1 111 ? -30.928 -45.019 1.659 1.00 80.15 109 VAL A C 1
ATOM 536 O O . VAL A 1 111 ? -31.891 -44.438 2.147 1.00 80.51 109 VAL A O 1
ATOM 540 N N . MET A 1 112 ? -29.853 -44.382 1.216 1.00 77.21 110 MET A N 1
ATOM 541 C CA . MET A 1 112 ? -29.759 -42.924 1.235 1.00 75.07 110 MET A CA 1
ATOM 542 C C . MET A 1 112 ? -29.779 -42.355 -0.186 1.00 73.22 110 MET A C 1
ATOM 543 O O . MET A 1 112 ? -29.846 -43.115 -1.139 1.00 73.53 110 MET A O 1
ATOM 548 N N . GLU A 1 113 ? -29.722 -41.032 -0.334 1.00 71.54 111 GLU A N 1
ATOM 549 C CA . GLU A 1 113 ? -29.712 -40.401 -1.635 1.00 70.97 111 GLU A CA 1
ATOM 550 C C . GLU A 1 113 ? -28.375 -40.577 -2.367 1.00 70.33 111 GLU A C 1
ATOM 551 O O . GLU A 1 113 ? -27.334 -40.765 -1.735 1.00 69.81 111 GLU A O 1
ATOM 557 N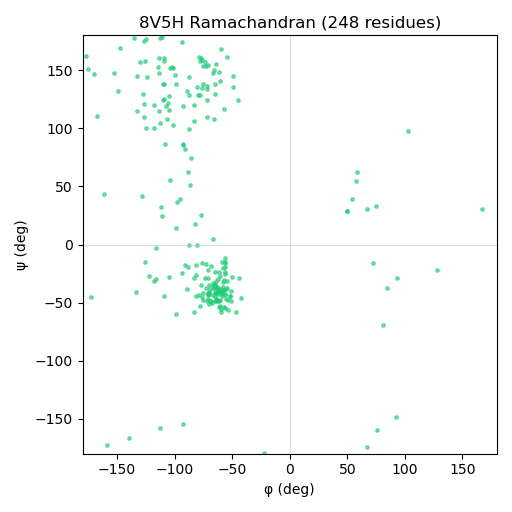 N . TYR A 1 114 ? -28.417 -40.543 -3.711 1.00 70.00 112 TYR A N 1
ATOM 558 C CA . TYR A 1 114 ? -27.211 -40.678 -4.512 1.00 70.27 112 TYR A CA 1
ATOM 559 C C . TYR A 1 114 ? -26.807 -39.335 -5.107 1.00 70.71 112 TYR A C 1
ATOM 560 O O . TYR A 1 114 ? -27.551 -38.732 -5.891 1.00 70.95 112 TYR A O 1
ATOM 569 N N . LEU A 1 115 ? -25.592 -38.903 -4.783 1.00 70.61 113 LEU A N 1
ATOM 570 C CA . LEU A 1 115 ? -25.074 -37.642 -5.287 1.00 71.28 113 LEU A CA 1
ATOM 571 C C . LEU A 1 115 ? -23.916 -37.906 -6.231 1.00 71.95 113 LEU A C 1
ATOM 572 O O . LEU A 1 115 ? -22.827 -38.247 -5.774 1.00 71.61 113 LEU A O 1
ATOM 577 N N . ILE A 1 116 ? -24.153 -37.765 -7.552 1.00 72.61 114 ILE A N 1
ATOM 578 C CA . ILE A 1 116 ? -23.120 -38.013 -8.567 1.00 73.84 114 ILE A CA 1
ATOM 579 C C . ILE A 1 116 ? -21.859 -37.195 -8.378 1.00 74.37 114 ILE A C 1
ATOM 580 O O . ILE A 1 116 ? -20.810 -37.606 -8.881 1.00 74.71 114 ILE A O 1
ATOM 585 N N . GLY A 1 117 ? -21.975 -36.036 -7.715 1.00 74.25 115 GLY A N 1
ATOM 586 C CA . GLY A 1 117 ? -20.860 -35.123 -7.464 1.00 74.66 115 GLY A CA 1
ATOM 587 C C . GLY A 1 117 ? -19.664 -35.726 -6.743 1.00 74.62 115 GLY A C 1
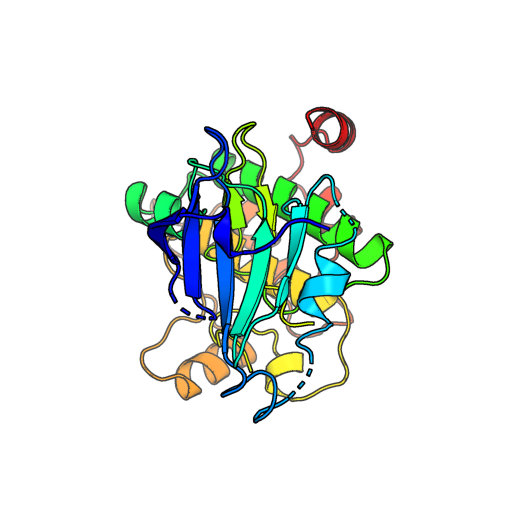ATOM 588 O O . GLY A 1 117 ? -18.565 -35.156 -6.748 1.00 74.42 115 GLY A O 1
ATOM 589 N N . GLY A 1 118 ? -19.875 -36.897 -6.153 1.00 74.45 116 GLY A N 1
ATOM 590 C CA . GLY A 1 118 ? -18.839 -37.616 -5.442 1.00 74.62 116 GLY A CA 1
ATOM 591 C C . GLY A 1 118 ? -18.565 -36.989 -4.100 1.00 74.80 116 GLY A C 1
ATOM 592 O O . GLY A 1 118 ? -19.400 -36.264 -3.550 1.00 75.15 116 GLY A O 1
ATOM 593 N N . ASP A 1 119 ? -17.399 -37.285 -3.559 1.00 74.37 117 ASP A N 1
ATOM 594 C CA . ASP A 1 119 ? -16.989 -36.753 -2.275 1.00 74.17 117 ASP A CA 1
ATOM 595 C C . ASP A 1 119 ? -15.886 -35.734 -2.502 1.00 73.62 117 ASP A C 1
ATOM 596 O O . ASP A 1 119 ? -15.234 -35.732 -3.560 1.00 73.20 117 ASP A O 1
ATOM 601 N N . VAL A 1 120 ? -15.676 -34.865 -1.502 1.00 73.35 118 VAL A N 1
ATOM 602 C CA . VAL A 1 120 ? -14.625 -33.858 -1.568 1.00 73.59 118 VAL A CA 1
ATOM 603 C C . VAL A 1 120 ? -13.239 -34.504 -1.653 1.00 74.20 118 VAL A C 1
ATOM 604 O O . VAL A 1 120 ? -12.354 -33.965 -2.306 1.00 74.14 118 VAL A O 1
ATOM 608 N N . LYS A 1 121 ? -13.079 -35.698 -1.064 1.00 74.73 119 LYS A N 1
ATOM 609 C CA . LYS A 1 121 ? -11.848 -36.479 -1.063 1.00 75.79 119 LYS A CA 1
ATOM 610 C C . LYS A 1 121 ? -11.372 -36.720 -2.487 1.00 76.12 119 LYS A C 1
ATOM 611 O O . LYS A 1 121 ? -10.211 -36.464 -2.786 1.00 76.15 119 LYS A O 1
ATOM 617 N N . SER A 1 122 ? -12.294 -37.137 -3.377 1.00 76.37 120 SER A N 1
ATOM 618 C CA . SER A 1 122 ? -12.017 -37.421 -4.785 1.00 76.70 120 SER A CA 1
ATOM 619 C C . SER A 1 122 ? -11.720 -36.147 -5.534 1.00 77.17 120 SER A C 1
ATOM 620 O O . SER A 1 122 ? -10.671 -36.039 -6.174 1.00 77.14 120 SER A O 1
ATOM 623 N N . LEU A 1 123 ? -12.617 -35.156 -5.399 1.00 77.54 121 LEU A N 1
ATOM 624 C CA . LEU A 1 123 ? -12.517 -33.837 -6.012 1.00 78.49 121 LEU A CA 1
ATOM 625 C C . LEU A 1 123 ? -11.150 -33.198 -5.732 1.00 79.30 121 LEU A C 1
ATOM 626 O O . LEU A 1 123 ? -10.553 -32.595 -6.620 1.00 79.35 121 LEU A O 1
ATOM 631 N N . LEU A 1 124 ? -10.653 -33.378 -4.509 1.00 79.96 122 LEU A N 1
ATOM 632 C CA . LEU A 1 124 ? -9.373 -32.845 -4.073 1.00 81.21 122 LEU A CA 1
ATOM 633 C C . LEU A 1 124 ? -8.227 -33.551 -4.755 1.00 82.39 122 LEU A C 1
ATOM 634 O O . LEU A 1 124 ? -7.279 -32.896 -5.151 1.00 82.54 122 LEU A O 1
ATOM 639 N N . HIS A 1 125 ? -8.300 -34.880 -4.910 1.00 83.06 123 HIS A N 1
ATOM 640 C CA . HIS A 1 125 ? -7.245 -35.631 -5.592 1.00 84.19 123 HIS A CA 1
ATOM 641 C C . HIS A 1 125 ? -7.088 -35.132 -7.045 1.00 83.67 123 HIS A C 1
ATOM 642 O O . HIS A 1 125 ? -5.966 -34.924 -7.511 1.00 83.41 123 HIS A O 1
ATOM 649 N N . ILE A 1 126 ? -8.231 -34.861 -7.702 1.00 83.32 124 ILE A N 1
ATOM 650 C CA . ILE A 1 126 ? -8.322 -34.325 -9.056 1.00 83.67 124 ILE A CA 1
ATOM 651 C C . ILE A 1 126 ? -7.631 -32.953 -9.181 1.00 84.34 124 ILE A C 1
ATOM 652 O O . ILE A 1 126 ? -6.734 -32.815 -10.009 1.00 84.62 124 ILE A O 1
ATOM 657 N N . TYR A 1 127 ? -8.020 -31.961 -8.353 1.00 84.34 125 TYR A N 1
ATOM 658 C CA . TYR A 1 127 ? -7.441 -30.608 -8.363 1.00 84.81 125 TYR A CA 1
ATOM 659 C C . TYR A 1 127 ? -6.043 -30.492 -7.708 1.00 84.72 125 TYR A C 1
ATOM 660 O O . TYR A 1 127 ? -5.386 -29.454 -7.843 1.00 84.71 125 TYR A O 1
ATOM 669 N N . GLY A 1 128 ? -5.651 -31.505 -6.934 1.00 84.43 126 GLY A N 1
ATOM 670 C CA . GLY A 1 128 ? -4.397 -31.522 -6.183 1.00 84.48 126 GLY A CA 1
ATOM 671 C C . GLY A 1 128 ? -4.513 -30.820 -4.839 1.00 84.20 126 GLY A C 1
ATOM 672 O O . GLY A 1 128 ? -3.960 -31.275 -3.837 1.00 84.10 126 GLY A O 1
ATOM 673 N N . TYR A 1 129 ? -5.276 -29.719 -4.830 1.00 83.84 127 TYR A N 1
ATOM 674 C CA . TYR A 1 129 ? -5.594 -28.809 -3.732 1.00 83.89 127 TYR A CA 1
ATOM 675 C C . TYR A 1 129 ? -6.596 -27.742 -4.279 1.00 83.17 127 TYR A C 1
ATOM 676 O O . TYR A 1 129 ? -6.689 -27.538 -5.492 1.00 83.59 127 TYR A O 1
ATOM 685 N N . PHE A 1 130 ? -7.306 -27.041 -3.396 1.00 81.98 128 PHE A N 1
ATOM 686 C CA . PHE A 1 130 ? -8.245 -25.997 -3.799 1.00 81.32 128 PHE A CA 1
ATOM 687 C C . PHE A 1 130 ? -7.645 -24.621 -3.598 1.00 80.92 128 PHE A C 1
ATOM 688 O O . PHE A 1 130 ? -6.797 -24.436 -2.720 1.00 80.97 128 PHE A O 1
ATOM 696 N N . ASP A 1 131 ? -8.100 -23.640 -4.389 1.00 80.59 129 ASP A N 1
ATOM 697 C CA . ASP A 1 131 ? -7.644 -22.261 -4.199 1.00 80.72 129 ASP A CA 1
ATOM 698 C C . ASP A 1 131 ? -8.342 -21.678 -2.971 1.00 79.76 129 ASP A C 1
ATOM 699 O O . ASP A 1 131 ? -9.442 -22.116 -2.620 1.00 79.85 129 ASP A O 1
ATOM 704 N N . GLU A 1 132 ? -7.716 -20.689 -2.310 1.00 78.48 130 GLU A N 1
ATOM 705 C CA . GLU A 1 132 ? -8.260 -20.057 -1.105 1.00 77.79 130 GLU A CA 1
ATOM 706 C C . GLU A 1 132 ? -9.766 -19.764 -1.168 1.00 77.16 130 GLU A C 1
ATOM 707 O O . GLU A 1 132 ? -10.477 -20.115 -0.235 1.00 77.45 130 GLU A O 1
ATOM 713 N N . GLU A 1 133 ? -10.248 -19.199 -2.283 1.00 76.16 131 GLU A N 1
ATOM 714 C CA . GLU A 1 133 ? -11.657 -18.864 -2.437 1.00 75.80 131 GLU A CA 1
ATOM 715 C C . GLU A 1 133 ? -12.556 -20.100 -2.416 1.00 74.52 131 GLU A C 1
ATOM 716 O O . GLU A 1 133 ? -13.616 -20.098 -1.780 1.00 74.12 131 GLU A O 1
ATOM 722 N N . MET A 1 134 ? -12.104 -21.164 -3.090 1.00 73.82 132 MET A N 1
ATOM 723 C CA . MET A 1 134 ? -12.814 -22.438 -3.223 1.00 73.68 132 MET A CA 1
ATOM 724 C C . MET A 1 134 ? -12.857 -23.222 -1.924 1.00 71.64 132 MET A C 1
ATOM 725 O O . MET A 1 134 ? -13.892 -23.793 -1.582 1.00 71.41 132 MET A O 1
ATOM 730 N N . ALA A 1 135 ? -11.725 -23.260 -1.210 1.00 69.97 133 ALA A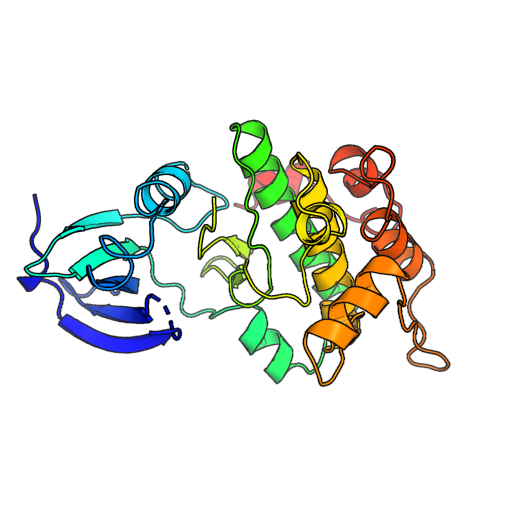 N 1
ATOM 731 C CA . ALA A 1 135 ? -11.606 -23.955 0.069 1.00 68.75 133 ALA A CA 1
ATOM 732 C C . ALA A 1 135 ? -12.504 -23.293 1.137 1.00 66.92 133 ALA A C 1
ATOM 733 O O . ALA A 1 135 ? -13.210 -23.993 1.867 1.00 67.02 133 ALA A O 1
ATOM 735 N N . VAL A 1 136 ? -12.499 -21.946 1.197 1.00 64.82 134 VAL A N 1
ATOM 736 C CA . VAL A 1 136 ? -13.346 -21.200 2.118 1.00 63.23 134 VAL A CA 1
ATOM 737 C C . VAL A 1 136 ? -14.813 -21.457 1.819 1.00 62.92 134 VAL A C 1
ATOM 738 O O . VAL A 1 136 ? -15.603 -21.627 2.745 1.00 62.96 134 VAL A O 1
ATOM 742 N N . LYS A 1 137 ? -15.167 -21.577 0.526 1.00 62.70 135 LYS A N 1
ATOM 743 C CA . LYS A 1 137 ? -16.526 -21.895 0.086 1.00 63.02 135 LYS A CA 1
ATOM 744 C C . LYS A 1 137 ? -16.995 -23.209 0.738 1.00 62.06 135 LYS A C 1
ATOM 745 O O . LYS A 1 137 ? -17.982 -23.213 1.469 1.00 61.88 135 LYS A O 1
ATOM 751 N N . TYR A 1 138 ? -16.212 -24.276 0.566 1.00 61.18 136 TYR A N 1
ATOM 752 C CA . TYR A 1 138 ? -16.527 -25.577 1.125 1.00 60.85 136 TYR A CA 1
ATOM 753 C C . TYR A 1 138 ? -16.522 -25.582 2.638 1.00 58.71 136 TYR A C 1
ATOM 754 O O . TYR A 1 138 ? -17.478 -26.061 3.236 1.00 59.06 136 TYR A O 1
ATOM 763 N N . ILE A 1 139 ? -15.470 -25.035 3.271 1.00 56.26 137 ILE A N 1
ATOM 764 C CA . ILE A 1 139 ? -15.348 -25.031 4.730 1.00 53.96 137 ILE A CA 1
ATOM 765 C C . ILE A 1 139 ? -16.514 -24.334 5.386 1.00 52.07 137 ILE A C 1
ATOM 766 O O . ILE A 1 139 ? -17.036 -24.851 6.353 1.00 51.71 137 ILE A O 1
ATOM 771 N N . SER A 1 140 ? -16.972 -23.212 4.824 1.00 51.04 138 SER A N 1
ATOM 772 C CA . SER A 1 140 ? -18.121 -22.492 5.374 1.00 50.71 138 SER A CA 1
ATOM 773 C C . SER A 1 140 ? -19.386 -23.350 5.331 1.00 49.88 138 SER A C 1
ATOM 774 O O . SER A 1 140 ? -20.138 -23.388 6.295 1.00 49.02 138 SER A O 1
ATOM 777 N N . GLU A 1 141 ? -19.569 -24.095 4.233 1.00 50.06 139 GLU A N 1
ATOM 778 C CA . GLU A 1 141 ? -20.685 -25.013 4.023 1.00 50.28 139 GLU A CA 1
ATOM 779 C C . GLU A 1 141 ? -20.607 -26.133 5.069 1.00 49.79 139 GLU A C 1
ATOM 780 O O . GLU A 1 141 ? -21.593 -26.377 5.785 1.00 50.43 139 GLU A O 1
ATOM 786 N N . VAL A 1 142 ? -19.400 -26.729 5.246 1.00 48.32 140 VAL A N 1
ATOM 787 C CA . VAL A 1 142 ? -19.151 -27.748 6.281 1.00 47.15 140 VAL A CA 1
ATOM 788 C C . VAL A 1 142 ? -19.436 -27.204 7.666 1.00 46.40 140 VAL A C 1
ATOM 789 O O . VAL A 1 142 ? -20.005 -27.906 8.484 1.00 46.55 140 VAL A O 1
ATOM 793 N N . ALA A 1 143 ? -19.050 -25.952 7.923 1.00 45.51 141 ALA A N 1
ATOM 794 C CA . ALA A 1 143 ? -19.271 -25.303 9.198 1.00 45.50 141 ALA A CA 1
ATOM 795 C C . ALA A 1 143 ? -20.734 -25.119 9.481 1.00 45.26 141 ALA A C 1
ATOM 796 O O . ALA A 1 143 ? -21.151 -25.389 10.587 1.00 45.11 141 ALA A O 1
ATOM 798 N N . LEU A 1 144 ? -21.527 -24.729 8.491 1.00 45.63 142 LEU A N 1
ATOM 799 C CA . LEU A 1 144 ? -22.971 -24.555 8.675 1.00 46.37 142 LEU A CA 1
ATOM 800 C C . LEU A 1 144 ? -23.695 -25.868 8.992 1.00 46.56 142 LEU A C 1
ATOM 801 O O . LEU A 1 144 ? -24.680 -25.884 9.748 1.00 46.39 142 LEU A O 1
ATOM 806 N N . ALA A 1 145 ? -23.185 -26.961 8.391 1.00 46.47 143 ALA A N 1
ATOM 807 C CA . ALA A 1 145 ? -23.636 -28.328 8.570 1.00 46.45 143 ALA A CA 1
ATOM 808 C C . ALA A 1 145 ? -23.274 -28.761 10.008 1.00 46.47 143 ALA A C 1
ATOM 809 O O . ALA A 1 145 ? -24.166 -29.193 10.759 1.00 46.76 143 ALA A O 1
ATOM 811 N N . LEU A 1 146 ? -21.996 -28.514 10.448 1.00 45.77 144 LEU A N 1
ATOM 812 C CA . LEU A 1 146 ? -21.531 -28.776 11.823 1.00 45.04 144 LEU A CA 1
ATOM 813 C C . LEU A 1 146 ? -22.402 -28.014 12.785 1.00 45.37 144 LEU A C 1
ATOM 814 O O . LEU A 1 146 ? -23.079 -28.632 13.598 1.00 45.28 144 LEU A O 1
ATOM 819 N N . ASP A 1 147 ? -22.545 -26.703 12.581 1.00 46.09 145 ASP A N 1
ATOM 820 C CA . ASP A 1 147 ? -23.410 -25.893 13.426 1.00 48.10 145 ASP A CA 1
ATOM 821 C C . ASP A 1 147 ? -24.831 -26.418 13.488 1.00 48.94 145 ASP A C 1
ATOM 822 O O . ASP A 1 147 ? -25.400 -26.486 14.584 1.00 47.87 145 ASP A O 1
ATOM 827 N N . TYR A 1 148 ? -25.359 -26.921 12.331 1.00 50.27 146 TYR A N 1
ATOM 828 C CA . TYR A 1 148 ? -26.693 -27.528 12.306 1.00 52.12 146 TYR A CA 1
ATOM 829 C C . TYR A 1 148 ? -26.716 -28.722 13.266 1.00 51.60 146 TYR A C 1
ATOM 830 O O . TYR A 1 148 ? -27.412 -28.681 14.289 1.00 51.74 146 TYR A O 1
ATOM 839 N N . LEU A 1 149 ? -25.811 -29.694 13.030 1.00 50.16 147 LEU A N 1
ATOM 840 C CA . LEU A 1 149 ? -25.674 -30.876 13.864 1.00 48.76 147 LEU A CA 1
ATOM 841 C C . LEU A 1 149 ? -25.649 -30.566 15.352 1.00 46.94 147 LEU A C 1
ATOM 842 O O . LEU A 1 149 ? -26.586 -30.961 16.026 1.00 47.01 147 LEU A O 1
ATOM 847 N N . HIS A 1 150 ? -24.693 -29.731 15.832 1.00 45.72 148 HIS A N 1
ATOM 848 C CA . HIS A 1 150 ? -24.589 -29.370 17.261 1.00 44.76 148 HIS A CA 1
ATOM 849 C C . HIS A 1 150 ? -25.819 -28.700 17.764 1.00 46.10 148 HIS A C 1
ATOM 850 O O . HIS A 1 150 ? -26.221 -28.988 18.880 1.00 46.56 148 HIS A O 1
ATOM 857 N N . ARG A 1 151 ? -26.425 -27.793 16.977 1.00 47.09 149 ARG A N 1
ATOM 858 C CA . ARG A 1 151 ? -27.656 -27.115 17.402 1.00 48.69 149 ARG A CA 1
ATOM 859 C C . ARG A 1 151 ? -28.780 -28.096 17.754 1.00 49.41 149 ARG A C 1
ATOM 860 O O . ARG A 1 151 ? -29.703 -27.738 18.486 1.00 49.11 149 ARG A O 1
ATOM 868 N N . HIS A 1 152 ? -28.6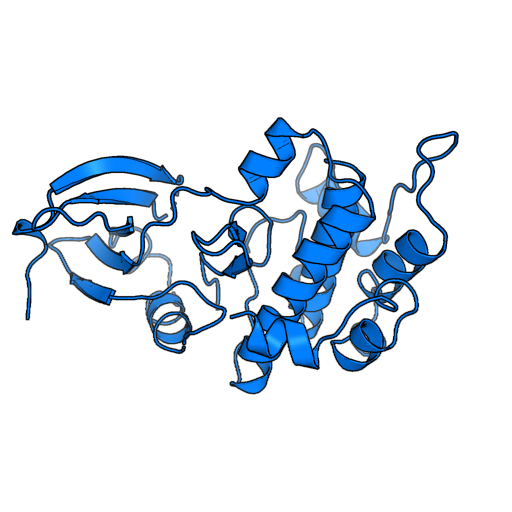61 -29.347 17.261 1.00 50.49 150 HIS A N 1
ATOM 869 C CA . HIS A 1 152 ? -29.572 -30.465 17.458 1.00 52.21 150 HIS A CA 1
ATOM 870 C C . HIS A 1 152 ? -28.957 -31.577 18.314 1.00 53.22 150 HIS A C 1
ATOM 871 O O . HIS A 1 152 ? -29.278 -32.745 18.122 1.00 53.71 150 HIS A O 1
ATOM 878 N N . GLY A 1 153 ? -28.099 -31.203 19.257 1.00 53.14 151 GLY A N 1
ATOM 879 C CA . GLY A 1 153 ? -27.425 -32.137 20.144 1.00 53.03 151 GLY A CA 1
ATOM 880 C C . GLY A 1 153 ? -26.657 -33.256 19.463 1.00 52.71 151 GLY A C 1
ATOM 881 O O . GLY A 1 153 ? -26.695 -34.382 19.963 1.00 53.26 151 GLY A O 1
ATOM 882 N N . ILE A 1 154 ? -25.958 -32.990 18.338 1.00 51.75 152 ILE A N 1
ATOM 883 C CA . ILE A 1 154 ? -25.228 -34.059 17.659 1.00 52.41 152 ILE A CA 1
ATOM 884 C C . ILE A 1 154 ? -23.801 -33.724 17.279 1.00 52.73 152 ILE A C 1
ATOM 885 O O . ILE A 1 154 ? -23.589 -32.923 16.379 1.00 53.23 152 ILE A O 1
ATOM 890 N N . ILE A 1 155 ? -22.823 -34.407 17.868 1.00 52.46 153 ILE A N 1
ATOM 891 C CA . ILE A 1 155 ? -21.424 -34.253 17.451 1.00 52.32 153 ILE A CA 1
ATOM 892 C C . ILE A 1 155 ? -21.219 -35.250 16.309 1.00 52.97 153 ILE A C 1
ATOM 893 O O . ILE A 1 155 ? -21.831 -36.324 16.304 1.00 52.84 153 ILE A O 1
ATOM 898 N N . HIS A 1 156 ? -20.413 -34.885 15.323 1.00 53.80 154 HIS A N 1
ATOM 899 C CA . HIS A 1 156 ? -20.158 -35.777 14.205 1.00 55.28 154 HIS A CA 1
ATOM 900 C C . HIS A 1 156 ? -19.145 -36.853 14.631 1.00 56.75 154 HIS A C 1
ATOM 901 O O . HIS A 1 156 ? -19.402 -38.046 14.483 1.00 57.13 154 HIS A O 1
ATOM 908 N N . ARG A 1 157 ? -18.012 -36.425 15.169 1.00 57.49 155 ARG A N 1
ATOM 909 C CA . ARG A 1 157 ? -16.912 -37.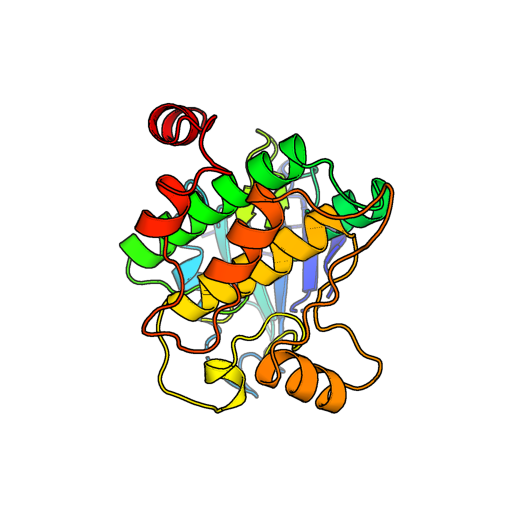281 15.599 1.00 58.88 155 ARG A CA 1
ATOM 910 C C . ARG A 1 157 ? -16.142 -37.896 14.449 1.00 59.72 155 ARG A C 1
ATOM 911 O O . ARG A 1 157 ? -15.027 -38.334 14.688 1.00 59.84 155 ARG A O 1
ATOM 919 N N . ASP A 1 158 ? -16.673 -37.902 13.222 1.00 60.57 156 ASP A N 1
ATOM 920 C CA . ASP A 1 158 ? -15.941 -38.477 12.090 1.00 62.10 156 ASP A CA 1
ATOM 921 C C . ASP A 1 158 ? -15.825 -37.537 10.861 1.00 62.02 156 ASP A C 1
ATOM 922 O O . ASP A 1 158 ? -15.952 -37.997 9.723 1.00 62.15 156 ASP A O 1
ATOM 927 N N . LEU A 1 159 ? -15.567 -36.244 11.085 1.00 61.61 157 LEU A N 1
ATOM 928 C CA . LEU A 1 159 ? -15.431 -35.310 9.974 1.00 61.86 157 LEU A CA 1
ATOM 929 C C . LEU A 1 159 ? -14.105 -35.558 9.214 1.00 63.06 157 LEU A C 1
ATOM 930 O O . LEU A 1 159 ? -13.072 -35.790 9.829 1.00 63.14 157 LEU A O 1
ATOM 935 N N . LYS A 1 160 ? -14.176 -35.599 7.877 1.00 64.02 158 LYS A N 1
ATOM 936 C CA . LYS A 1 160 ? -13.082 -35.820 6.919 1.00 65.25 158 LYS A CA 1
ATOM 937 C C . LYS A 1 160 ? -13.629 -35.670 5.493 1.00 66.13 158 LYS A C 1
ATOM 938 O O . LYS A 1 160 ? -14.818 -35.912 5.262 1.00 65.82 158 LYS A O 1
ATOM 944 N N . PRO A 1 161 ? -12.784 -35.241 4.525 1.00 67.10 159 PRO A N 1
ATOM 945 C CA . PRO A 1 161 ? -13.270 -35.018 3.153 1.00 67.79 159 PRO A CA 1
ATOM 946 C C . PRO A 1 161 ? -13.971 -36.207 2.523 1.00 69.15 159 PRO A C 1
ATOM 947 O O . PRO A 1 161 ? -14.893 -36.048 1.738 1.00 69.32 159 PRO A O 1
ATOM 951 N N . ASP A 1 162 ? -13.555 -37.400 2.899 1.00 69.99 160 ASP A N 1
ATOM 952 C CA . ASP A 1 162 ? -14.114 -38.657 2.430 1.00 71.08 160 ASP A CA 1
ATOM 953 C C . ASP A 1 162 ? -15.615 -38.714 2.758 1.00 70.56 160 ASP A C 1
ATOM 954 O O . ASP A 1 162 ? -16.381 -39.188 1.940 1.00 71.10 160 ASP A O 1
ATOM 959 N N . ASN A 1 163 ? -16.040 -38.175 3.903 1.00 69.80 161 ASN A N 1
ATOM 960 C CA . ASN A 1 163 ? -17.451 -38.185 4.300 1.00 70.03 161 ASN A CA 1
ATOM 961 C C . ASN A 1 163 ? -18.202 -36.883 4.007 1.00 69.20 161 ASN A C 1
ATOM 962 O O . ASN A 1 163 ? -19.290 -36.673 4.551 1.00 69.03 161 ASN A O 1
ATOM 967 N N . MET A 1 164 ? -17.611 -36.007 3.176 1.00 68.35 162 MET A N 1
ATOM 968 C CA . MET A 1 164 ? -18.163 -34.722 2.755 1.00 68.11 162 MET A CA 1
ATOM 969 C C . MET A 1 164 ? -18.596 -34.900 1.305 1.00 68.85 162 MET A C 1
ATOM 970 O O . MET A 1 164 ? -17.737 -35.011 0.426 1.00 68.78 162 MET A O 1
ATOM 975 N N . LEU A 1 165 ? -19.902 -34.947 1.039 1.00 69.38 163 LEU A N 1
ATOM 976 C CA . LEU A 1 165 ? -20.381 -35.163 -0.328 1.00 70.19 163 LEU A CA 1
ATOM 977 C C . LEU A 1 165 ? -20.773 -33.897 -1.020 1.00 70.75 163 LEU A C 1
ATOM 978 O O . LEU A 1 165 ? -21.414 -33.043 -0.417 1.00 70.82 163 LEU A O 1
ATOM 983 N N . ILE A 1 166 ? -20.401 -33.776 -2.291 1.00 70.92 164 ILE A N 1
ATOM 984 C CA . ILE A 1 166 ? -20.792 -32.627 -3.090 1.00 71.73 164 ILE A CA 1
ATOM 985 C C . ILE A 1 166 ? -22.192 -32.938 -3.607 1.00 73.36 164 ILE A C 1
ATOM 986 O O . ILE A 1 166 ? -22.346 -33.794 -4.481 1.00 73.92 164 ILE A O 1
ATOM 991 N N . SER A 1 167 ? -23.215 -32.281 -3.044 1.00 74.00 165 SER A N 1
ATOM 992 C CA . SER A 1 167 ? -24.605 -32.501 -3.434 1.00 75.52 165 SER A CA 1
ATOM 993 C C . SER A 1 167 ? -24.821 -32.197 -4.907 1.00 77.67 165 SER A C 1
ATOM 994 O O . SER A 1 167 ? -23.950 -31.579 -5.543 1.00 78.60 165 SER A O 1
ATOM 997 N N . ASN A 1 168 ? -25.985 -32.590 -5.468 1.00 78.19 166 ASN A N 1
ATOM 998 C CA . ASN A 1 168 ? -26.278 -32.244 -6.862 1.00 79.08 166 ASN A CA 1
ATOM 999 C C . ASN A 1 168 ? -26.402 -30.681 -6.984 1.00 78.68 166 ASN A C 1
ATOM 1000 O O . ASN A 1 168 ? -25.893 -30.108 -7.951 1.00 78.92 166 ASN A O 1
ATOM 1005 N N . GLU A 1 169 ? -26.939 -30.000 -5.928 1.00 77.74 167 GLU A N 1
ATOM 1006 C CA . GLU A 1 169 ? -27.031 -28.540 -5.887 1.00 77.27 167 GLU A CA 1
ATOM 1007 C C . GLU A 1 169 ? -25.648 -27.895 -5.838 1.00 77.29 167 GLU A C 1
ATOM 1008 O O . GLU A 1 169 ? -25.428 -26.876 -6.491 1.00 77.79 167 GLU A O 1
ATOM 1014 N N . GLY A 1 170 ? -24.719 -28.500 -5.110 1.00 76.67 168 GLY A N 1
ATOM 1015 C CA . GLY A 1 170 ? -23.356 -27.995 -5.043 1.00 76.79 168 GLY A CA 1
ATOM 1016 C C . GLY A 1 170 ? -22.821 -27.802 -3.646 1.00 76.99 168 GLY A C 1
ATOM 1017 O O . GLY A 1 170 ? -21.605 -27.750 -3.457 1.00 77.33 168 GLY A O 1
ATOM 1018 N N . HIS A 1 171 ? -23.709 -27.656 -2.659 1.00 76.81 169 HIS A N 1
ATOM 1019 C CA . HIS A 1 171 ? -23.277 -27.475 -1.269 1.00 77.00 169 HIS A CA 1
ATOM 1020 C C . HIS A 1 171 ? -22.856 -28.807 -0.655 1.00 76.63 169 HIS A C 1
ATOM 1021 O O . HIS A 1 171 ? -23.270 -29.852 -1.145 1.00 77.06 169 HIS A O 1
ATOM 1028 N N . ILE A 1 172 ? -22.039 -28.785 0.401 1.00 75.79 170 ILE A N 1
ATOM 1029 C CA . ILE A 1 172 ? -21.556 -30.027 1.010 1.00 75.68 170 ILE A CA 1
ATOM 1030 C C . ILE A 1 172 ? -22.582 -30.684 1.959 1.00 76.12 170 ILE A C 1
ATOM 1031 O O . ILE A 1 172 ? -23.228 -30.018 2.767 1.00 76.06 170 ILE A O 1
ATOM 1036 N N . LYS A 1 173 ? -22.729 -32.007 1.837 1.00 76.26 171 LYS A N 1
ATOM 1037 C CA . LYS A 1 173 ? -23.583 -32.824 2.688 1.00 76.56 171 LYS A CA 1
ATOM 1038 C C . LYS A 1 173 ? -22.700 -33.787 3.517 1.00 77.03 171 LYS A C 1
ATOM 1039 O O . LYS A 1 173 ? -21.579 -34.094 3.101 1.00 76.90 171 LYS A O 1
ATOM 1045 N N . LEU A 1 174 ? -23.161 -34.210 4.708 1.00 77.38 172 LEU A N 1
ATOM 1046 C CA . LEU A 1 174 ? -22.325 -35.060 5.565 1.00 78.51 172 LEU A CA 1
ATOM 1047 C C . LEU A 1 174 ? -22.778 -36.523 5.691 1.00 80.90 172 LEU A C 1
ATOM 1048 O O . LEU A 1 174 ? -23.973 -36.765 5.857 1.00 81.39 172 LEU A O 1
ATOM 1053 N N . THR A 1 175 ? -21.815 -37.495 5.652 1.00 82.09 173 THR A N 1
ATOM 1054 C CA . THR A 1 175 ? -22.076 -38.945 5.788 1.00 83.71 173 THR A CA 1
ATOM 1055 C C . THR A 1 175 ? -21.068 -39.654 6.750 1.00 85.66 173 THR A C 1
ATOM 1056 O O . THR A 1 175 ? -20.189 -38.988 7.305 1.00 85.57 173 THR A O 1
ATOM 1060 N N . ASP A 1 176 ? -21.257 -40.995 6.984 1.00 87.18 174 ASP A N 1
ATOM 1061 C CA . ASP A 1 176 ? -20.454 -41.902 7.811 1.00 88.95 174 ASP A CA 1
ATOM 1062 C C . ASP A 1 176 ? -20.372 -41.441 9.268 1.00 89.38 174 ASP A C 1
ATOM 1063 O O . ASP A 1 176 ? -19.290 -41.159 9.786 1.00 89.34 174 ASP A O 1
ATOM 1068 N N . PHE A 1 177 ? -21.533 -41.389 9.928 1.00 89.62 175 PHE A N 1
ATOM 1069 C CA . PHE A 1 177 ? -21.686 -40.932 11.311 1.00 90.31 175 PHE A CA 1
ATOM 1070 C C . PHE A 1 177 ? -21.116 -41.926 12.388 1.00 91.09 175 PHE A C 1
ATOM 1071 O O . PHE A 1 177 ? -21.663 -43.014 12.623 1.00 91.19 175 PHE A O 1
ATOM 1079 N N . GLY A 1 178 ? -20.008 -41.502 13.012 1.00 90.90 176 GLY A N 1
ATOM 1080 C CA . GLY A 1 178 ? -19.312 -42.227 14.062 1.00 90.70 176 GLY A CA 1
ATOM 1081 C C . GLY A 1 178 ? -19.598 -41.603 15.409 1.00 90.60 176 GLY A C 1
ATOM 1082 O O . GLY A 1 178 ? -18.664 -41.209 16.106 1.00 90.99 176 GLY A O 1
ATOM 1083 N N . LEU A 1 179 ? -20.916 -41.483 15.752 1.00 89.97 177 LEU A N 1
ATOM 1084 C CA . LEU A 1 179 ? -21.556 -40.989 16.997 1.00 89.72 177 LEU A CA 1
ATOM 1085 C C . LEU A 1 179 ? -21.646 -39.448 17.081 1.00 89.09 177 LEU A C 1
ATOM 1086 O O . LEU A 1 179 ? -22.455 -38.902 17.845 1.00 88.56 177 LEU A O 1
ATOM 1091 N N . LEU A 1 203 ? -11.948 -45.857 17.599 1.00 86.09 739 LEU A N 1
ATOM 1092 C CA . LEU A 1 203 ? -11.091 -44.847 16.975 1.00 87.08 739 LEU A CA 1
ATOM 1093 C C . LEU A 1 203 ? -11.222 -44.812 15.438 1.00 88.08 739 LEU A C 1
ATOM 1094 O O . LEU A 1 203 ? -11.087 -45.855 14.780 1.00 88.95 739 LEU A O 1
ATOM 1099 N N . GLY A 1 204 ? -11.453 -43.612 14.885 1.00 87.47 740 GLY A N 1
ATOM 1100 C CA . GLY A 1 204 ? -11.601 -43.389 13.445 1.00 87.10 740 GLY A CA 1
ATOM 1101 C C . GLY A 1 204 ? -10.294 -43.013 12.778 1.00 86.35 740 GLY A C 1
ATOM 1102 O O . GLY A 1 204 ? -9.230 -43.378 13.292 1.00 86.24 740 GLY A O 1
ATOM 1103 N N . THR A 1 205 ? -10.350 -42.278 11.627 1.00 85.58 741 THR A N 1
ATOM 1104 C CA . THR A 1 205 ? -9.125 -41.855 10.913 1.00 85.14 741 THR A CA 1
ATOM 1105 C C . THR A 1 205 ? -8.214 -41.031 11.825 1.00 83.76 741 THR A C 1
ATOM 1106 O O . THR A 1 205 ? -8.600 -39.958 12.296 1.00 84.15 741 THR A O 1
ATOM 1110 N N . PRO A 1 206 ? -7.007 -41.544 12.111 1.00 81.74 742 PRO A N 1
ATOM 1111 C CA . PRO A 1 206 ? -6.128 -40.837 13.052 1.00 79.63 742 PRO A CA 1
ATOM 1112 C C . PRO A 1 206 ? -5.761 -39.426 12.629 1.00 76.21 742 PRO A C 1
ATOM 1113 O O . PRO A 1 206 ? -5.753 -38.537 13.470 1.00 76.26 742 PRO A O 1
ATOM 1117 N N . ASP A 1 207 ? -5.534 -39.208 11.336 1.00 73.02 743 ASP A N 1
ATOM 1118 C CA . ASP A 1 207 ? -5.113 -37.910 10.844 1.00 70.94 743 ASP A CA 1
ATOM 1119 C C . ASP A 1 207 ? -6.042 -36.721 11.184 1.00 68.87 743 ASP A C 1
ATOM 1120 O O . ASP A 1 207 ? -5.601 -35.576 11.077 1.00 68.90 743 ASP A O 1
ATOM 1125 N N . TYR A 1 208 ? -7.291 -36.967 11.600 1.00 66.96 744 TYR A N 1
ATOM 1126 C CA . TYR A 1 208 ? -8.225 -35.869 11.899 1.00 65.71 744 TYR A CA 1
ATOM 1127 C C . TYR A 1 208 ? -8.673 -35.781 13.345 1.00 64.37 744 TYR A C 1
ATOM 1128 O O . TYR A 1 208 ? -9.476 -34.904 13.667 1.00 64.48 744 TYR A O 1
ATOM 1137 N N . LEU A 1 209 ? -8.243 -36.718 14.198 1.00 62.95 745 LEU A N 1
ATOM 1138 C CA . LEU A 1 209 ? -8.703 -36.744 15.588 1.00 61.84 745 LEU A CA 1
ATOM 1139 C C . LEU A 1 209 ? -8.123 -35.630 16.445 1.00 60.40 745 LEU A C 1
ATOM 1140 O O . LEU A 1 209 ? -6.939 -35.324 16.348 1.00 61.00 745 LEU A O 1
ATOM 1145 N N . ALA A 1 210 ? -8.965 -35.009 17.264 1.00 58.27 746 ALA A N 1
ATOM 1146 C CA . ALA A 1 210 ? -8.523 -33.930 18.131 1.00 56.86 746 ALA A CA 1
ATOM 1147 C C . ALA A 1 210 ? -7.692 -34.507 19.292 1.00 55.14 746 ALA A C 1
ATOM 1148 O O . ALA A 1 210 ? -7.853 -35.686 19.637 1.00 55.46 746 ALA A O 1
ATOM 1150 N N . PRO A 1 211 ? -6.805 -33.713 19.935 1.00 52.93 747 PRO A N 1
ATOM 1151 C CA . PRO A 1 211 ? -6.008 -34.259 21.037 1.00 51.17 747 PRO A CA 1
ATOM 1152 C C . PRO A 1 211 ? -6.845 -34.952 22.111 1.00 49.80 747 PRO A C 1
ATOM 1153 O O . PRO A 1 211 ? -6.529 -36.070 22.448 1.00 49.92 747 PRO A O 1
ATOM 1157 N N . GLU A 1 212 ? -7.967 -34.365 22.542 1.00 48.55 748 GLU A N 1
ATOM 1158 C CA . GLU A 1 212 ? -8.837 -34.984 23.540 1.00 48.03 748 GLU A CA 1
ATOM 1159 C C . GLU A 1 212 ? -9.339 -36.352 23.134 1.00 48.04 748 GLU A C 1
ATOM 1160 O O . GLU A 1 212 ? -9.589 -37.190 23.998 1.00 48.07 748 GLU A O 1
ATOM 1166 N N . LEU A 1 213 ? -9.501 -36.588 21.822 1.00 48.08 749 LEU A N 1
ATOM 1167 C CA . LEU A 1 213 ? -9.936 -37.884 21.316 1.00 48.35 749 LEU A CA 1
ATOM 1168 C C . LEU A 1 213 ? -8.820 -38.898 21.495 1.00 49.16 749 LEU A C 1
ATOM 1169 O O . LEU A 1 213 ? -9.082 -40.009 21.985 1.00 49.88 749 LEU A O 1
ATOM 1174 N N . LEU A 1 214 ? -7.560 -38.471 21.205 1.00 48.49 750 LEU A N 1
ATOM 1175 C CA . LEU A 1 214 ? -6.343 -39.252 21.425 1.00 48.32 750 LEU A CA 1
ATOM 1176 C C . LEU A 1 214 ? -6.169 -39.606 22.938 1.00 48.84 750 LEU A C 1
ATOM 1177 O O . LEU A 1 214 ? -5.986 -40.766 23.303 1.00 48.61 750 LEU A O 1
ATOM 1182 N N . LEU A 1 215 ? -6.329 -38.619 23.811 1.00 49.38 751 LEU A N 1
ATOM 1183 C CA . LEU A 1 215 ? -6.171 -38.809 25.251 1.00 50.25 751 LEU A CA 1
ATOM 1184 C C . LEU A 1 215 ? -7.392 -39.386 25.941 1.00 50.75 751 LEU A C 1
ATOM 1185 O O . LEU A 1 215 ? -7.497 -39.252 27.150 1.00 50.95 751 LEU A O 1
ATOM 1190 N N . GLY A 1 216 ? -8.314 -39.983 25.193 1.00 51.09 752 GLY A N 1
ATOM 1191 C CA . GLY A 1 216 ? -9.522 -40.594 25.746 1.00 51.64 752 GLY A CA 1
ATOM 1192 C C . GLY A 1 216 ? -10.312 -39.734 26.714 1.00 51.59 752 GLY A C 1
ATOM 1193 O O . GLY A 1 216 ? -10.984 -40.245 27.618 1.00 51.74 752 GLY A O 1
ATOM 1194 N N . ARG A 1 217 ? -10.232 -38.418 26.529 1.00 51.10 753 ARG A N 1
ATOM 1195 C CA . ARG A 1 217 ? -10.872 -37.456 27.402 1.00 50.89 753 ARG A CA 1
ATOM 1196 C C . ARG A 1 217 ? -12.360 -37.295 27.127 1.00 50.73 753 ARG A C 1
ATOM 1197 O O . ARG A 1 217 ? -12.841 -37.618 26.033 1.00 50.72 753 ARG A O 1
ATOM 1205 N N . ALA A 1 218 ? -13.092 -36.740 28.112 1.00 50.40 754 ALA A N 1
ATOM 1206 C CA . ALA A 1 218 ? -14.505 -36.383 27.949 1.00 50.85 754 ALA A CA 1
ATOM 1207 C C . ALA A 1 218 ? -14.488 -35.177 27.029 1.00 51.03 754 ALA A C 1
ATOM 1208 O O . ALA A 1 218 ? -13.755 -34.218 27.286 1.00 51.67 754 ALA A O 1
ATOM 1210 N N . HIS A 1 219 ? -15.211 -35.250 25.921 1.00 50.29 755 HIS A N 1
ATOM 1211 C CA . HIS A 1 219 ? -15.141 -34.212 24.898 1.00 49.52 755 HIS A CA 1
ATOM 1212 C C . HIS A 1 219 ? -16.502 -33.585 24.522 1.00 48.50 755 HIS A C 1
ATOM 1213 O O . HIS A 1 219 ? -17.552 -34.011 25.012 1.00 48.55 755 HIS A O 1
ATOM 1220 N N . GLY A 1 220 ? -16.457 -32.586 23.643 1.00 47.25 756 GLY A N 1
ATOM 1221 C CA . GLY A 1 220 ? -17.639 -31.913 23.136 1.00 46.38 756 GLY A CA 1
ATOM 1222 C C . GLY A 1 220 ? -17.518 -31.633 21.662 1.00 45.41 756 GLY A C 1
ATOM 1223 O O . GLY A 1 220 ? -16.624 -32.145 20.988 1.00 45.76 756 GLY A O 1
ATOM 1224 N N . PRO A 1 221 ? -18.403 -30.786 21.134 1.00 44.22 757 PRO A N 1
ATOM 1225 C CA . PRO A 1 221 ? -18.361 -30.459 19.697 1.00 43.52 757 PRO A CA 1
ATOM 1226 C C . PRO A 1 221 ? -17.073 -29.854 19.174 1.00 43.53 757 PRO A C 1
ATOM 1227 O O . PRO A 1 221 ? -16.859 -29.838 17.973 1.00 43.46 757 PRO A O 1
ATOM 1231 N N . ALA A 1 222 ? -16.203 -29.381 20.061 1.00 43.99 758 ALA A N 1
ATOM 1232 C CA . ALA A 1 222 ? -14.903 -28.826 19.681 1.00 44.91 758 ALA A CA 1
ATOM 1233 C C . ALA A 1 222 ? -14.060 -29.820 18.921 1.00 45.68 758 ALA A C 1
ATOM 1234 O O . ALA A 1 222 ? -13.178 -29.404 18.172 1.00 46.49 758 ALA A O 1
ATOM 1236 N N . VAL A 1 223 ? -14.352 -31.137 19.033 1.00 45.24 759 VAL A N 1
ATOM 1237 C CA . VAL A 1 223 ? -13.639 -32.135 18.244 1.00 45.01 759 VAL A CA 1
ATOM 1238 C C . VAL A 1 223 ? -13.874 -31.868 16.759 1.00 45.53 759 VAL A C 1
ATOM 1239 O O . VAL A 1 223 ? -12.910 -31.892 15.986 1.00 46.70 759 VAL A O 1
ATOM 1243 N N . ASP A 1 224 ? -15.120 -31.476 16.390 1.00 44.46 760 ASP A N 1
ATOM 1244 C CA . ASP A 1 224 ? -15.510 -31.185 15.015 1.00 43.91 760 ASP A CA 1
ATOM 1245 C C . ASP A 1 224 ? -14.840 -29.973 14.437 1.00 43.07 760 ASP A C 1
ATOM 1246 O O . ASP A 1 224 ? -14.560 -29.955 13.248 1.00 43.22 760 ASP A O 1
ATOM 1251 N N . TRP A 1 225 ? -14.562 -28.973 15.268 1.00 42.09 761 TRP A N 1
ATOM 1252 C CA . TRP A 1 225 ? -13.864 -27.788 14.802 1.00 41.49 761 TRP A CA 1
ATOM 1253 C C . TRP A 1 225 ? -12.385 -28.074 14.567 1.00 42.62 761 TRP A C 1
ATOM 1254 O O . TRP A 1 225 ? -11.802 -27.513 13.639 1.00 42.40 761 TRP A O 1
ATOM 1265 N N . TRP A 1 226 ? -11.801 -29.043 15.315 1.00 43.49 762 TRP A N 1
ATOM 1266 C CA . TRP A 1 226 ? -10.427 -29.474 15.104 1.00 44.52 762 TRP A CA 1
ATOM 1267 C C . TRP A 1 226 ? -10.388 -30.172 13.769 1.00 44.37 762 TRP A C 1
ATOM 1268 O O . TRP A 1 226 ? -9.598 -29.773 12.919 1.00 44.93 762 TRP A O 1
ATOM 1279 N N . ALA A 1 227 ? -11.311 -31.144 13.535 1.00 43.50 763 ALA A N 1
ATOM 1280 C CA . ALA A 1 227 ? -11.426 -31.877 12.263 1.00 42.57 763 ALA A CA 1
ATOM 1281 C C . ALA A 1 227 ? -11.609 -30.909 11.117 1.00 41.92 763 ALA A C 1
ATOM 1282 O O . ALA A 1 227 ? -10.906 -31.032 10.115 1.00 42.47 763 ALA A O 1
ATOM 1284 N N . LEU A 1 228 ? -12.455 -29.879 11.307 1.00 41.17 764 LEU A N 1
ATOM 1285 C CA . LEU A 1 228 ? -12.675 -28.824 10.321 1.00 41.49 764 LEU A CA 1
ATOM 1286 C C . LEU A 1 228 ? -11.374 -28.102 9.997 1.00 41.86 764 LEU A C 1
ATOM 1287 O O . LEU A 1 228 ? -11.109 -27.823 8.836 1.00 41.67 764 LEU A O 1
ATOM 1292 N N . GLY A 1 229 ? -10.557 -27.856 11.015 1.00 42.28 765 GLY A N 1
ATOM 1293 C CA . GLY A 1 229 ? -9.251 -27.236 10.863 1.00 43.40 765 GLY A CA 1
ATOM 1294 C C . GLY A 1 229 ? -8.329 -28.104 10.048 1.00 44.86 765 GLY A C 1
ATOM 1295 O O . GLY A 1 229 ? -7.624 -27.599 9.169 1.00 44.47 765 GLY A O 1
ATOM 1296 N N . VAL A 1 230 ? -8.364 -29.432 10.304 1.00 46.54 766 VAL A N 1
ATOM 1297 C CA . VAL A 1 230 ? -7.557 -30.404 9.546 1.00 48.56 766 VAL A CA 1
ATOM 1298 C C . VAL A 1 230 ? -7.904 -30.360 8.055 1.00 50.64 766 VAL A C 1
ATOM 1299 O O . VAL A 1 230 ? -6.996 -30.357 7.209 1.00 51.56 766 VAL A O 1
ATOM 1303 N N . CYS A 1 231 ? -9.217 -30.275 7.734 1.00 50.81 767 CYS A N 1
ATOM 1304 C CA . CYS A 1 231 ? -9.680 -30.190 6.354 1.00 51.00 767 CYS A CA 1
ATOM 1305 C C . CYS A 1 231 ? -9.358 -28.851 5.726 1.00 50.96 767 CYS A C 1
ATOM 1306 O O . CYS A 1 231 ? -8.800 -28.853 4.653 1.00 50.99 767 CYS A O 1
ATOM 1309 N N . LEU A 1 232 ? -9.555 -27.724 6.410 1.00 51.21 768 LEU A N 1
ATOM 1310 C CA . LEU A 1 232 ? -9.178 -26.407 5.880 1.00 52.58 768 LEU A CA 1
ATOM 1311 C C . LEU A 1 232 ? -7.702 -26.358 5.469 1.00 54.53 768 LEU A C 1
ATOM 1312 O O . LEU A 1 232 ? -7.378 -25.750 4.459 1.00 54.40 768 LEU A O 1
ATOM 1317 N N . PHE A 1 233 ? -6.821 -27.014 6.237 1.00 56.44 769 PHE A N 1
ATOM 1318 C CA . PHE A 1 233 ? -5.405 -27.057 5.886 1.00 58.83 769 PHE A CA 1
ATOM 1319 C C . PHE A 1 233 ? -5.234 -27.961 4.675 1.00 59.53 769 PHE A C 1
ATOM 1320 O O . PHE A 1 233 ? -4.593 -27.567 3.698 1.00 59.93 769 PHE A O 1
ATOM 1328 N N . GLU A 1 234 ? -5.832 -29.162 4.724 1.00 59.47 770 GLU A N 1
ATOM 1329 C CA . GLU A 1 234 ? -5.770 -30.137 3.638 1.00 59.73 770 GLU A CA 1
ATOM 1330 C C . GLU A 1 234 ? -6.387 -29.637 2.319 1.00 60.00 770 GLU A C 1
ATOM 1331 O O . GLU A 1 234 ? -6.024 -30.143 1.269 1.00 59.91 770 GLU A O 1
ATOM 1337 N N . PHE A 1 235 ? -7.304 -28.655 2.360 1.00 60.09 771 PHE A N 1
ATOM 1338 C CA . PHE A 1 235 ? -7.869 -28.088 1.133 1.00 60.64 771 PHE A CA 1
ATOM 1339 C C . PHE A 1 235 ? -6.847 -27.136 0.509 1.00 64.11 771 PHE A C 1
ATOM 1340 O O . PHE A 1 235 ? -6.740 -27.087 -0.703 1.00 64.86 771 PHE A O 1
ATOM 1348 N N . LEU A 1 236 ? -6.053 -26.419 1.318 1.00 65.97 772 LEU A N 1
ATOM 1349 C CA . LEU A 1 236 ? -5.041 -25.492 0.796 1.00 67.85 772 LEU A CA 1
ATOM 1350 C C . LEU A 1 236 ? -3.733 -26.183 0.365 1.00 70.21 772 LEU A C 1
ATOM 1351 O O . LEU A 1 236 ? -2.959 -25.604 -0.402 1.00 70.55 772 LEU A O 1
ATOM 1356 N N . THR A 1 237 ? -3.505 -27.424 0.832 1.00 71.59 773 THR A N 1
ATOM 1357 C CA . THR A 1 237 ? -2.272 -28.174 0.599 1.00 73.43 773 THR A CA 1
ATOM 1358 C C . THR A 1 237 ? -2.426 -29.481 -0.188 1.00 74.95 773 THR A C 1
ATOM 1359 O O . THR A 1 237 ? -1.512 -29.904 -0.897 1.00 75.26 773 THR A O 1
ATOM 1363 N N . GLY A 1 238 ? -3.563 -30.128 -0.035 1.00 75.68 774 GLY A N 1
ATOM 1364 C CA . GLY A 1 238 ? -3.787 -31.446 -0.618 1.00 76.72 774 GLY A CA 1
ATOM 1365 C C . GLY A 1 238 ? -3.440 -32.537 0.382 1.00 77.54 774 GLY A C 1
ATOM 1366 O O . GLY A 1 238 ? -4.027 -33.625 0.360 1.00 77.37 774 GLY A O 1
ATOM 1367 N N . ILE A 1 239 ? -2.491 -32.231 1.296 1.00 78.17 775 ILE A N 1
ATOM 1368 C CA . ILE A 1 239 ? -2.043 -33.128 2.340 1.00 79.27 775 ILE A CA 1
ATOM 1369 C C . ILE A 1 239 ? -2.499 -32.646 3.737 1.00 79.53 775 ILE A C 1
ATOM 1370 O O . ILE A 1 239 ? -2.506 -31.438 4.014 1.00 79.44 775 ILE A O 1
ATOM 1375 N N . PRO A 1 240 ? -2.950 -33.593 4.594 1.00 79.63 776 PRO A N 1
ATOM 1376 C CA . PRO A 1 240 ? -3.332 -33.228 5.969 1.00 79.91 776 PRO A CA 1
ATOM 1377 C C . PRO A 1 240 ? -2.097 -32.777 6.749 1.00 80.21 776 PRO A C 1
ATOM 1378 O O . PRO A 1 240 ? -0.977 -33.213 6.466 1.00 80.64 776 PRO A O 1
ATOM 1382 N N . PRO A 1 241 ? -2.265 -31.843 7.684 1.00 79.79 777 PRO A N 1
ATOM 1383 C CA . PRO A 1 241 ? -1.091 -31.263 8.348 1.00 79.83 777 PRO A CA 1
ATOM 1384 C C . PRO A 1 241 ? -0.286 -32.218 9.201 1.00 80.16 777 PRO A C 1
ATOM 1385 O O . PRO A 1 241 ? 0.944 -32.126 9.243 1.00 80.12 777 PRO A O 1
ATOM 1389 N N . PHE A 1 242 ? -0.968 -33.141 9.866 1.00 80.28 778 PHE A N 1
ATOM 1390 C CA . PHE A 1 242 ? -0.282 -34.050 10.776 1.00 80.89 778 PHE A CA 1
ATOM 1391 C C . PHE A 1 242 ? 0.019 -35.382 10.123 1.00 82.48 778 PHE A C 1
ATOM 1392 O O . PHE A 1 242 ? -0.001 -36.413 10.781 1.00 82.62 778 PHE A O 1
ATOM 1400 N N . ASN A 1 243 ? 0.349 -35.355 8.831 1.00 83.63 779 ASN A N 1
ATOM 1401 C CA . ASN A 1 243 ? 0.629 -36.564 8.084 1.00 85.24 779 ASN A CA 1
ATOM 1402 C C . ASN A 1 243 ? 1.999 -37.151 8.323 1.00 86.23 779 ASN A C 1
ATOM 1403 O O . ASN A 1 243 ? 3.017 -36.472 8.160 1.00 86.40 779 ASN A O 1
ATOM 1408 N N . ASP A 1 244 ? 2.014 -38.448 8.647 1.00 86.76 780 ASP A N 1
ATOM 1409 C CA . ASP A 1 244 ? 3.233 -39.228 8.857 1.00 87.77 780 ASP A CA 1
ATOM 1410 C C . ASP A 1 244 ? 3.032 -40.709 8.411 1.00 87.97 780 ASP A C 1
ATOM 1411 O O . ASP A 1 244 ? 1.902 -41.115 8.100 1.00 88.06 780 ASP A O 1
ATOM 1416 N N . GLU A 1 245 ? 4.134 -41.491 8.333 1.00 87.74 781 GLU A N 1
ATOM 1417 C CA . GLU A 1 245 ? 4.103 -42.879 7.864 1.00 87.92 781 GLU A CA 1
ATOM 1418 C C . GLU A 1 245 ? 3.414 -43.865 8.834 1.00 87.32 781 GLU A C 1
ATOM 1419 O O . GLU A 1 245 ? 2.642 -44.722 8.392 1.00 87.17 781 GLU A O 1
ATOM 1421 N N . THR A 1 246 ? 3.684 -43.749 10.136 1.00 86.86 782 THR A N 1
ATOM 1422 C CA . THR A 1 246 ? 3.071 -44.642 11.126 1.00 87.07 782 THR A CA 1
ATOM 1423 C C . THR A 1 246 ? 1.946 -43.930 11.891 1.00 86.66 782 THR A C 1
ATOM 1424 O O . THR A 1 246 ? 2.014 -42.718 12.086 1.00 86.81 782 THR A O 1
ATOM 1428 N N . PRO A 1 247 ? 0.932 -44.667 12.375 1.00 85.96 783 PRO A N 1
ATOM 1429 C CA . PRO A 1 247 ? -0.139 -44.015 13.138 1.00 85.63 783 PRO A CA 1
ATOM 1430 C C . PRO A 1 247 ? 0.359 -43.371 14.432 1.00 85.13 783 PRO A C 1
ATOM 1431 O O . PRO A 1 247 ? -0.096 -42.286 14.776 1.00 85.07 783 PRO A O 1
ATOM 1435 N N . GLN A 1 248 ? 1.327 -43.997 15.115 1.00 84.60 784 GLN A N 1
ATOM 1436 C CA . GLN A 1 248 ? 1.878 -43.439 16.348 1.00 84.67 784 GLN A CA 1
ATOM 1437 C C . GLN A 1 248 ? 2.551 -42.106 16.096 1.00 83.63 784 GLN A C 1
ATOM 1438 O O . GLN A 1 248 ? 2.390 -41.189 16.892 1.00 83.38 784 GLN A O 1
ATOM 1444 N N . GLN A 1 249 ? 3.256 -41.983 14.962 1.00 83.06 785 GLN A N 1
ATOM 1445 C CA . GLN A 1 249 ? 3.935 -40.754 14.562 1.00 83.16 785 GLN A CA 1
ATOM 1446 C C . GLN A 1 249 ? 2.930 -39.617 14.408 1.00 82.85 785 GLN A C 1
ATOM 1447 O O . GLN A 1 249 ? 3.198 -38.499 14.836 1.00 82.75 785 GLN A O 1
ATOM 1453 N N . VAL A 1 250 ? 1.767 -39.917 13.818 1.00 82.63 786 VAL A N 1
ATOM 1454 C CA . VAL A 1 250 ? 0.677 -38.971 13.601 1.00 82.97 786 VAL A CA 1
ATOM 1455 C C . VAL A 1 250 ? 0.206 -38.381 14.926 1.00 83.04 786 VAL A C 1
ATOM 1456 O O . VAL A 1 250 ? 0.029 -37.168 15.025 1.00 83.42 786 VAL A O 1
ATOM 1460 N N . PHE A 1 251 ? 0.049 -39.223 15.961 1.00 82.37 787 PHE A N 1
ATOM 1461 C CA . PHE A 1 251 ? -0.410 -38.748 17.266 1.00 82.20 787 PHE A CA 1
ATOM 1462 C C . PHE A 1 251 ? 0.560 -37.778 17.862 1.00 80.70 787 PHE A C 1
ATOM 1463 O O . PHE A 1 251 ? 0.133 -36.802 18.452 1.00 80.89 787 PHE A O 1
ATOM 1471 N N . GLN A 1 252 ? 1.861 -38.007 17.675 1.00 79.32 788 GLN A N 1
ATOM 1472 C CA . GLN A 1 252 ? 2.876 -37.095 18.187 1.00 78.53 788 GLN A CA 1
ATOM 1473 C C . GLN A 1 252 ? 2.791 -35.748 17.509 1.00 76.60 788 GLN A C 1
ATOM 1474 O O . GLN A 1 252 ? 2.984 -34.743 18.170 1.00 76.64 788 GLN A O 1
ATOM 1480 N N . ASN A 1 253 ? 2.480 -35.717 16.205 1.00 74.63 789 ASN A N 1
ATOM 1481 C CA . ASN A 1 253 ? 2.331 -34.460 15.480 1.00 73.06 789 ASN A CA 1
ATOM 1482 C C . ASN A 1 253 ? 1.069 -33.733 15.946 1.00 70.23 789 ASN A C 1
ATOM 1483 O O . ASN A 1 253 ? 1.115 -32.527 16.134 1.00 69.94 789 ASN A O 1
ATOM 1488 N N . ILE A 1 254 ? -0.053 -34.465 16.153 1.00 67.95 790 ILE A N 1
ATOM 1489 C CA . ILE A 1 254 ? -1.317 -33.874 16.610 1.00 66.14 790 ILE A CA 1
ATOM 1490 C C . ILE A 1 254 ? -1.102 -33.236 17.974 1.00 65.43 790 ILE A C 1
ATOM 1491 O O . ILE A 1 254 ? -1.423 -32.072 18.165 1.00 65.42 790 ILE A O 1
ATOM 1496 N N . LEU A 1 255 ? -0.478 -33.972 18.884 1.00 64.80 791 LEU A N 1
ATOM 1497 C CA . LEU A 1 255 ? -0.228 -33.498 20.229 1.00 64.55 791 LEU A CA 1
ATOM 1498 C C . LEU A 1 255 ? 0.795 -32.391 20.265 1.00 64.79 791 LEU A C 1
ATOM 1499 O O . LEU A 1 255 ? 0.605 -31.415 20.980 1.00 64.73 791 LEU A O 1
ATOM 1504 N N . LYS A 1 256 ? 1.834 -32.487 19.439 1.00 65.12 792 LYS A N 1
ATOM 1505 C CA . LYS A 1 256 ? 2.835 -31.422 19.336 1.00 66.10 792 LYS A CA 1
ATOM 1506 C C . LYS A 1 256 ? 2.294 -30.200 18.598 1.00 67.36 792 LYS A C 1
ATOM 1507 O O . LYS A 1 256 ? 2.935 -29.155 18.665 1.00 67.67 792 LYS A O 1
ATOM 1513 N N . ARG A 1 257 ? 1.164 -30.345 17.853 1.00 67.89 793 ARG A N 1
ATOM 1514 C CA . ARG A 1 257 ? 0.550 -29.362 16.967 1.00 69.16 793 ARG A CA 1
ATOM 1515 C C . ARG A 1 257 ? 1.624 -28.970 15.923 1.00 71.13 793 ARG A C 1
ATOM 1516 O O . ARG A 1 257 ? 2.024 -27.815 15.749 1.00 71.45 793 ARG A O 1
ATOM 1524 N N . ASP A 1 258 ? 2.146 -30.011 15.270 1.00 72.23 794 ASP A N 1
ATOM 1525 C CA . ASP A 1 258 ? 3.183 -29.875 14.278 1.00 73.74 794 ASP A CA 1
ATOM 1526 C C . ASP A 1 258 ? 2.572 -29.574 12.918 1.00 74.73 794 ASP A C 1
ATOM 1527 O O . ASP A 1 258 ? 2.510 -30.450 12.055 1.00 74.77 794 ASP A O 1
ATOM 1532 N N . ILE A 1 259 ? 2.101 -28.327 12.735 1.00 75.31 795 ILE A N 1
ATOM 1533 C CA . ILE A 1 259 ? 1.523 -27.867 11.475 1.00 76.01 795 ILE A CA 1
ATOM 1534 C C . ILE A 1 259 ? 2.663 -27.448 10.577 1.00 77.06 795 ILE A C 1
ATOM 1535 O O . ILE A 1 259 ? 3.428 -26.544 10.920 1.00 76.83 795 ILE A O 1
ATOM 1540 N N . PRO A 1 260 ? 2.790 -28.099 9.416 1.00 78.04 796 PRO A N 1
ATOM 1541 C CA . PRO A 1 260 ? 3.884 -27.761 8.514 1.00 79.14 796 PRO A CA 1
ATOM 1542 C C . PRO A 1 260 ? 3.458 -26.689 7.525 1.00 81.08 796 PRO A C 1
ATOM 1543 O O . PRO A 1 260 ? 3.068 -27.011 6.406 1.00 81.13 796 PRO A O 1
ATOM 1547 N N . TRP A 1 261 ? 3.508 -25.416 7.942 1.00 82.56 797 TRP A N 1
ATOM 1548 C CA . TRP A 1 261 ? 3.119 -24.306 7.074 1.00 84.58 797 TRP A CA 1
ATOM 1549 C C . TRP A 1 261 ? 4.084 -24.205 5.894 1.00 85.63 797 TRP A C 1
ATOM 1550 O O . TRP A 1 261 ? 5.293 -24.356 6.067 1.00 85.65 797 TRP A O 1
ATOM 1561 N N . PRO A 1 262 ? 3.565 -23.967 4.686 1.00 86.41 798 PRO A N 1
ATOM 1562 C CA . PRO A 1 262 ? 4.454 -23.858 3.525 1.00 87.45 798 PRO A CA 1
ATOM 1563 C C . PRO A 1 262 ? 5.169 -22.513 3.459 1.00 89.24 798 PRO A C 1
ATOM 1564 O O . PRO A 1 262 ? 4.739 -21.552 4.095 1.00 89.42 798 PRO A O 1
ATOM 1568 N N . GLU A 1 263 ? 6.278 -22.451 2.692 1.00 90.45 799 GLU A N 1
ATOM 1569 C CA . GLU A 1 263 ? 7.066 -21.223 2.487 1.00 91.82 799 GLU A CA 1
ATOM 1570 C C . GLU A 1 263 ? 7.237 -20.924 0.972 1.00 92.69 799 GLU A C 1
ATOM 1571 O O . GLU A 1 263 ? 7.139 -21.830 0.142 1.00 92.92 799 GLU A O 1
ATOM 1577 N N . GLY A 1 264 ? 7.507 -19.667 0.635 1.00 92.64 800 GLY A N 1
ATOM 1578 C CA . GLY A 1 264 ? 7.705 -19.277 -0.754 1.00 93.09 800 GLY A CA 1
ATOM 1579 C C . GLY A 1 264 ? 6.439 -18.809 -1.435 1.00 93.27 800 GLY A C 1
ATOM 1580 O O . GLY A 1 264 ? 5.572 -18.217 -0.791 1.00 93.19 800 GLY A O 1
ATOM 1581 N N . GLU A 1 265 ? 6.332 -19.056 -2.753 1.00 93.45 801 GLU A N 1
ATOM 1582 C CA . GLU A 1 265 ? 5.152 -18.670 -3.544 1.00 93.98 801 GLU A CA 1
ATOM 1583 C C . GLU A 1 265 ? 3.875 -19.420 -3.098 1.00 94.28 801 GLU A C 1
ATOM 1584 O O . GLU A 1 265 ? 2.761 -18.929 -3.305 1.00 94.36 801 GLU A O 1
ATOM 1586 N N . GLU A 1 266 ? 4.061 -20.595 -2.461 1.00 94.09 802 GLU A N 1
ATOM 1587 C CA . GLU A 1 266 ? 3.027 -21.484 -1.946 1.00 94.17 802 GLU A CA 1
ATOM 1588 C C . GLU A 1 266 ? 2.594 -21.153 -0.503 1.00 93.13 802 GLU A C 1
ATOM 1589 O O . GLU A 1 266 ? 1.510 -21.572 -0.102 1.00 93.07 802 GLU A O 1
ATOM 1595 N N . LYS A 1 267 ? 3.424 -20.396 0.259 1.00 92.07 803 LYS A N 1
ATOM 1596 C CA . LYS A 1 267 ? 3.159 -19.966 1.649 1.00 91.38 803 LYS A CA 1
ATOM 1597 C C . LYS A 1 267 ? 1.725 -19.453 1.843 1.00 90.13 803 LYS A C 1
ATOM 1598 O O . LYS A 1 267 ? 1.283 -18.566 1.109 1.00 90.23 803 LYS A O 1
ATOM 1604 N N . LEU A 1 268 ? 0.994 -20.048 2.808 1.00 88.63 804 LEU A N 1
ATOM 1605 C CA . LEU A 1 268 ? -0.413 -19.748 3.069 1.00 87.42 804 LEU A CA 1
ATOM 1606 C C . LEU A 1 268 ? -0.672 -18.320 3.482 1.00 85.96 804 LEU A C 1
ATOM 1607 O O . LEU A 1 268 ? 0.151 -17.711 4.172 1.00 86.07 804 LEU A O 1
ATOM 1612 N N . SER A 1 269 ? -1.857 -17.803 3.115 1.00 84.37 805 SER A N 1
ATOM 1613 C CA . SER A 1 269 ? -2.286 -16.448 3.466 1.00 83.43 805 SER A CA 1
ATOM 1614 C C . SER A 1 269 ? -2.219 -16.210 4.977 1.00 82.63 805 SER A C 1
ATOM 1615 O O . SER A 1 269 ? -2.177 -17.168 5.748 1.00 82.68 805 SER A O 1
ATOM 1618 N N . ASP A 1 270 ? -2.216 -14.945 5.398 1.00 81.82 806 ASP A N 1
ATOM 1619 C CA . ASP A 1 270 ? -2.215 -14.633 6.825 1.00 81.53 806 ASP A CA 1
ATOM 1620 C C . ASP A 1 270 ? -3.597 -14.948 7.426 1.00 80.16 806 ASP A C 1
ATOM 1621 O O . ASP A 1 270 ? -3.679 -15.502 8.523 1.00 80.19 806 ASP A O 1
ATOM 1626 N N . ASN A 1 271 ? -4.673 -14.687 6.666 1.00 78.80 807 ASN A N 1
ATOM 1627 C CA . ASN A 1 271 ? -6.017 -15.034 7.107 1.00 77.95 807 ASN A CA 1
ATOM 1628 C C . ASN A 1 271 ? -6.253 -16.547 7.086 1.00 76.58 807 ASN A C 1
ATOM 1629 O O . ASN A 1 271 ? -7.064 -17.043 7.864 1.00 76.85 807 ASN A O 1
ATOM 1634 N N . ALA A 1 272 ? -5.561 -17.281 6.196 1.00 74.79 808 ALA A N 1
ATOM 1635 C CA . ALA A 1 272 ? -5.691 -18.732 6.116 1.00 73.38 808 ALA A CA 1
ATOM 1636 C C . ALA A 1 272 ? -4.936 -19.389 7.272 1.00 71.61 808 ALA A C 1
ATOM 1637 O O . ALA A 1 272 ? -5.495 -20.270 7.926 1.00 72.02 808 ALA A O 1
ATOM 1639 N N . GLN A 1 273 ? -3.695 -18.936 7.560 1.00 69.31 809 GLN A N 1
ATOM 1640 C CA . GLN A 1 273 ? -2.886 -19.485 8.640 1.00 67.53 809 GLN A CA 1
ATOM 1641 C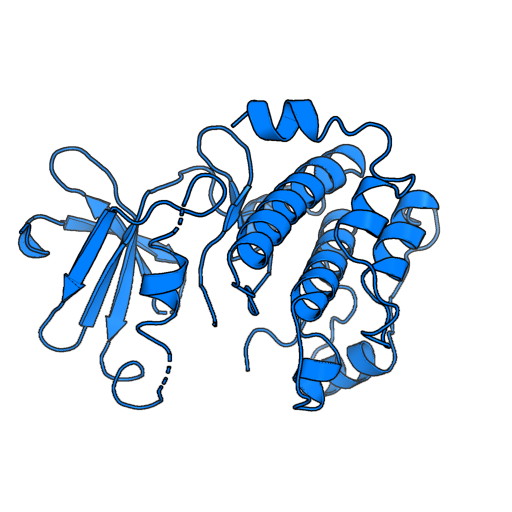 C . GLN A 1 273 ? -3.578 -19.264 9.970 1.00 65.66 809 GLN A C 1
ATOM 1642 O O . GLN A 1 273 ? -3.658 -20.186 10.779 1.00 65.91 809 GLN A O 1
ATOM 1648 N N . SER A 1 274 ? -4.140 -18.070 10.177 1.00 63.67 810 SER A N 1
ATOM 1649 C CA . SER A 1 274 ? -4.868 -17.773 11.406 1.00 62.16 810 SER A CA 1
ATOM 1650 C C . SER A 1 274 ? -6.098 -18.668 11.535 1.00 59.72 810 SER A C 1
ATOM 1651 O O . SER A 1 274 ? -6.276 -19.285 12.569 1.00 59.66 810 SER A O 1
ATOM 1654 N N . ALA A 1 275 ? -6.903 -18.796 10.477 1.00 57.91 811 ALA A N 1
ATOM 1655 C CA . ALA A 1 275 ? -8.093 -19.640 10.490 1.00 56.62 811 ALA A CA 1
ATOM 1656 C C . ALA A 1 275 ? -7.779 -21.088 10.843 1.00 55.25 811 ALA A C 1
ATOM 1657 O O . ALA A 1 275 ? -8.542 -21.705 11.578 1.00 55.32 811 ALA A O 1
ATOM 1659 N N . VAL A 1 276 ? -6.658 -21.626 10.349 1.00 53.93 812 VAL A N 1
ATOM 1660 C CA . VAL A 1 276 ? -6.259 -22.991 10.686 1.00 53.17 812 VAL A CA 1
ATOM 1661 C C . VAL A 1 276 ? -5.848 -23.023 12.155 1.00 52.15 812 VAL A C 1
ATOM 1662 O O . VAL A 1 276 ? -6.329 -23.857 12.904 1.00 52.42 812 VAL A O 1
ATOM 1666 N N . GLU A 1 277 ? -5.006 -22.080 12.577 1.00 50.61 813 GLU A N 1
ATOM 1667 C CA . GLU A 1 277 ? -4.548 -21.967 13.957 1.00 49.15 813 GLU A CA 1
ATOM 1668 C C . GLU A 1 277 ? -5.671 -21.962 14.987 1.00 47.02 813 GLU A C 1
ATOM 1669 O O . GLU A 1 277 ? -5.564 -22.687 15.970 1.00 47.09 813 GLU A O 1
ATOM 1675 N N . ILE A 1 278 ? -6.724 -21.137 14.794 1.00 45.17 814 ILE A N 1
ATOM 1676 C CA . ILE A 1 278 ? -7.847 -21.090 15.737 1.00 44.18 814 ILE A CA 1
ATOM 1677 C C . ILE A 1 278 ? -8.597 -22.436 15.792 1.00 44.47 814 ILE A C 1
ATOM 1678 O O . ILE A 1 278 ? -9.119 -22.816 16.847 1.00 44.36 814 ILE A O 1
ATOM 1683 N N . LEU A 1 279 ? -8.627 -23.172 14.663 1.00 44.35 815 LEU A N 1
ATOM 1684 C CA . LEU A 1 279 ? -9.298 -24.458 14.631 1.00 44.52 815 LEU A CA 1
ATOM 1685 C C . LEU A 1 279 ? -8.398 -25.546 15.211 1.00 45.43 815 LEU A C 1
ATOM 1686 O O . LEU A 1 279 ? -8.811 -26.308 16.085 1.00 45.56 815 LEU A O 1
ATOM 1691 N N . LEU A 1 280 ? -7.138 -25.532 14.822 1.00 45.83 816 LEU A N 1
ATOM 1692 C CA . LEU A 1 280 ? -6.151 -26.446 15.353 1.00 46.91 816 LEU A CA 1
ATOM 1693 C C . LEU A 1 280 ? -5.481 -25.873 16.640 1.00 48.06 816 LEU A C 1
ATOM 1694 O O . LEU A 1 280 ? -4.284 -25.596 16.653 1.00 48.45 816 LEU A O 1
ATOM 1699 N N . THR A 1 281 ? -6.286 -25.660 17.701 1.00 48.19 817 THR A N 1
ATOM 1700 C CA . THR A 1 281 ? -5.847 -25.162 19.008 1.00 48.95 817 THR A CA 1
ATOM 1701 C C . THR A 1 281 ? -5.867 -26.383 19.945 1.00 49.58 817 THR A C 1
ATOM 1702 O O . THR A 1 281 ? -6.913 -27.030 20.017 1.00 50.43 817 THR A O 1
ATOM 1706 N N . ILE A 1 282 ? -4.771 -26.697 20.672 1.00 48.82 818 ILE A N 1
ATOM 1707 C CA . ILE A 1 282 ? -4.797 -27.885 21.539 1.00 48.47 818 ILE A CA 1
ATOM 1708 C C . ILE A 1 282 ? -5.875 -27.794 22.633 1.00 48.47 818 ILE A C 1
ATOM 1709 O O . ILE A 1 282 ? -6.696 -28.709 22.748 1.00 49.16 818 ILE A O 1
ATOM 1714 N N . ASP A 1 283 ? -5.875 -26.700 23.429 1.00 47.52 819 ASP A N 1
ATOM 1715 C CA . ASP A 1 283 ? -6.826 -26.483 24.534 1.00 46.50 819 ASP A CA 1
ATOM 1716 C C . ASP A 1 283 ? -8.228 -26.319 24.019 1.00 45.53 819 ASP A C 1
ATOM 1717 O O . ASP A 1 283 ? -8.573 -25.282 23.461 1.00 45.60 819 ASP A O 1
ATOM 1722 N N . ASP A 1 284 ? -9.042 -27.325 24.242 1.00 44.78 820 ASP A N 1
ATOM 1723 C CA . ASP A 1 284 ? -10.400 -27.335 23.737 1.00 44.76 820 ASP A CA 1
ATOM 1724 C C . ASP A 1 284 ? -11.298 -26.315 24.395 1.00 43.63 820 ASP A C 1
ATOM 1725 O O . ASP A 1 284 ? -12.298 -25.966 23.774 1.00 43.98 820 ASP A O 1
ATOM 1730 N N . THR A 1 285 ? -10.938 -25.776 25.590 1.00 42.20 821 THR A N 1
ATOM 1731 C CA . THR A 1 285 ? -11.723 -24.690 26.214 1.00 41.78 821 THR A CA 1
ATOM 1732 C C . THR A 1 285 ? -11.417 -23.306 25.634 1.00 41.15 821 THR A C 1
ATOM 1733 O O . THR A 1 285 ? -11.968 -22.332 26.118 1.00 41.52 821 THR A O 1
ATOM 1737 N N . LYS A 1 286 ? -10.495 -23.202 24.668 1.00 40.06 822 LYS A N 1
ATOM 1738 C CA . LYS A 1 286 ? -10.154 -21.959 24.006 1.00 39.40 822 LYS A CA 1
ATOM 1739 C C . LYS A 1 286 ? -10.362 -22.075 22.480 1.00 40.27 822 LYS A C 1
ATOM 1740 O O . LYS A 1 286 ? -10.676 -21.065 21.835 1.00 40.46 822 LYS A O 1
ATOM 1746 N N . ARG A 1 287 ? -10.251 -23.311 21.916 1.00 40.51 823 ARG A N 1
ATOM 1747 C CA . ARG A 1 287 ? -10.405 -23.605 20.484 1.00 41.28 823 ARG A CA 1
ATOM 1748 C C . ARG A 1 287 ? -11.668 -23.003 19.869 1.00 42.18 823 ARG A C 1
ATOM 1749 O O . ARG A 1 287 ? -12.687 -22.917 20.549 1.00 42.93 823 ARG A O 1
ATOM 1757 N N . ALA A 1 288 ? -11.576 -22.577 18.594 1.00 41.88 824 ALA A N 1
ATOM 1758 C CA . ALA A 1 288 ? -12.624 -21.923 17.822 1.00 42.18 824 ALA A CA 1
ATOM 1759 C C . ALA A 1 288 ? -13.883 -22.701 17.613 1.00 42.54 824 ALA A C 1
ATOM 1760 O O . ALA A 1 288 ? -13.856 -23.889 17.320 1.00 42.52 824 ALA A O 1
ATOM 1762 N N . GLY A 1 289 ? -14.984 -21.981 17.686 1.00 42.74 825 GLY A N 1
ATOM 1763 C CA . GLY A 1 289 ? -16.300 -22.528 17.408 1.00 43.16 825 GLY A CA 1
ATOM 1764 C C . GLY A 1 289 ? -16.885 -21.918 16.160 1.00 43.02 825 GLY A C 1
ATOM 1765 O O . GLY A 1 289 ? -16.149 -21.399 15.327 1.00 42.64 825 GLY A O 1
ATOM 1766 N N . MET A 1 290 ? -18.200 -21.960 16.025 1.00 43.62 826 MET A N 1
ATOM 1767 C CA . MET A 1 290 ? -18.855 -21.360 14.870 1.00 45.04 826 MET A CA 1
ATOM 1768 C C . MET A 1 290 ? -18.862 -19.858 15.041 1.00 45.90 826 MET A C 1
ATOM 1769 O O . MET A 1 290 ? -18.549 -19.162 14.095 1.00 45.93 826 MET A O 1
ATOM 1774 N N . LYS A 1 291 ? -19.141 -19.346 16.261 1.00 46.82 827 LYS A N 1
ATOM 1775 C CA . LYS A 1 291 ? -19.134 -17.902 16.569 1.00 47.65 827 LYS A CA 1
ATOM 1776 C C . LYS A 1 291 ? -17.795 -17.271 16.150 1.00 48.36 827 LYS A C 1
ATOM 1777 O O . LYS A 1 291 ? -17.802 -16.385 15.285 1.00 48.52 827 LYS A O 1
ATOM 1783 N N . GLU A 1 292 ? -16.657 -17.814 16.679 1.00 48.36 828 GLU A N 1
ATOM 1784 C CA . GLU A 1 292 ? -15.301 -17.373 16.341 1.00 48.83 828 GLU A CA 1
ATOM 1785 C C . GLU A 1 292 ? -15.074 -17.396 14.835 1.00 49.55 828 GLU A C 1
ATOM 1786 O O . GLU A 1 292 ? -14.633 -16.386 14.298 1.00 49.94 828 GLU A O 1
ATOM 1792 N N . LEU A 1 293 ? -15.443 -18.520 14.156 1.00 49.65 829 LEU A N 1
ATOM 1793 C CA . LEU A 1 293 ? -15.298 -18.783 12.713 1.00 50.02 829 LEU A CA 1
ATOM 1794 C C . LEU A 1 293 ? -16.066 -17.785 11.827 1.00 50.92 829 LEU A C 1
ATOM 1795 O O . LEU A 1 293 ? -15.468 -17.156 10.947 1.00 51.12 829 LEU A O 1
ATOM 1800 N N . LYS A 1 294 ? -17.374 -17.610 12.080 1.00 51.20 830 LYS A N 1
ATOM 1801 C CA . LYS A 1 294 ? -18.236 -16.659 11.398 1.00 52.18 830 LYS A CA 1
ATOM 1802 C C . LYS A 1 294 ? -17.609 -15.234 11.426 1.00 55.37 830 LYS A C 1
ATOM 1803 O O . LYS A 1 294 ? -17.588 -14.534 10.405 1.00 56.19 830 LYS A O 1
ATOM 1809 N N . ARG A 1 295 ? -17.078 -14.822 12.590 1.00 56.83 831 ARG A N 1
ATOM 1810 C CA . ARG A 1 295 ? -16.498 -13.494 12.727 1.00 58.75 831 ARG A CA 1
ATOM 1811 C C . ARG A 1 295 ? -15.004 -13.398 12.335 1.00 59.99 831 ARG A C 1
ATOM 1812 O O . ARG A 1 295 ? -14.430 -12.308 12.421 1.00 60.70 831 ARG A O 1
ATOM 1820 N N . HIS A 1 296 ? -14.373 -14.511 11.919 1.00 59.86 832 HIS A N 1
ATOM 1821 C CA . HIS A 1 296 ? -12.959 -14.474 11.567 1.00 60.32 832 HIS A CA 1
ATOM 1822 C C . HIS A 1 296 ? -12.779 -13.816 10.208 1.00 62.45 832 HIS A C 1
ATOM 1823 O O . HIS A 1 296 ? -13.541 -14.098 9.283 1.00 62.67 832 HIS A O 1
ATOM 1830 N N . PRO A 1 297 ? -11.753 -12.947 10.072 1.00 63.54 833 PRO A N 1
ATOM 1831 C CA . PRO A 1 297 ? -11.504 -12.263 8.786 1.00 63.93 833 PRO A CA 1
ATOM 1832 C C . PRO A 1 297 ? -11.437 -13.116 7.503 1.00 64.30 833 PRO A C 1
ATOM 1833 O O . PRO A 1 297 ? -11.711 -12.572 6.430 1.00 64.63 833 PRO A O 1
ATOM 1837 N N . LEU A 1 298 ? -11.042 -14.397 7.574 1.00 64.00 834 LEU A N 1
ATOM 1838 C CA . LEU A 1 298 ? -10.986 -15.236 6.379 1.00 64.42 834 LEU A CA 1
ATOM 1839 C C . LEU A 1 298 ? -12.405 -15.450 5.825 1.00 66.06 834 LEU A C 1
ATOM 1840 O O . LEU A 1 298 ? -12.602 -15.417 4.621 1.00 66.61 834 LEU A O 1
ATOM 1845 N N . PHE A 1 299 ? -13.407 -15.575 6.695 1.00 67.22 835 PHE A N 1
ATOM 1846 C CA . PHE A 1 299 ? -14.812 -15.752 6.296 1.00 68.96 835 PHE A CA 1
ATOM 1847 C C . PHE A 1 299 ? -15.541 -14.392 6.269 1.00 70.76 835 PHE A C 1
ATOM 1848 O O . PHE A 1 299 ? -16.699 -14.280 6.690 1.00 70.77 835 PHE A O 1
ATOM 1856 N N . SER A 1 300 ? -14.831 -13.351 5.799 1.00 72.02 836 SER A N 1
ATOM 1857 C CA . SER A 1 300 ? -15.345 -11.983 5.740 1.00 73.43 836 SER A CA 1
ATOM 1858 C C . SER A 1 300 ? -16.338 -11.844 4.592 1.00 74.95 836 SER A C 1
ATOM 1859 O O . SER A 1 300 ? -17.459 -11.336 4.773 1.00 75.35 836 SER A O 1
ATOM 1862 N N . ASP A 1 301 ? -15.937 -12.344 3.412 1.00 75.24 837 ASP A N 1
ATOM 1863 C CA . ASP A 1 301 ? -16.779 -12.257 2.231 1.00 75.84 837 ASP A CA 1
ATOM 1864 C C . ASP A 1 301 ? -17.712 -13.459 2.234 1.00 75.55 837 ASP A C 1
ATOM 1865 O O . ASP A 1 301 ? -17.772 -14.205 1.257 1.00 75.94 837 ASP A O 1
ATOM 1870 N N . VAL A 1 302 ? -18.395 -13.688 3.360 1.00 74.75 838 VAL A N 1
ATOM 1871 C CA . VAL A 1 302 ? -19.330 -14.796 3.487 1.00 74.44 838 VAL A CA 1
ATOM 1872 C C . VAL A 1 302 ? -20.658 -14.259 3.984 1.00 75.01 838 VAL A C 1
ATOM 1873 O O . VAL A 1 302 ? -20.707 -13.484 4.937 1.00 75.19 838 VAL A O 1
ATOM 1877 N N . ASP A 1 303 ? -21.723 -14.615 3.296 1.00 75.37 839 ASP A N 1
ATOM 1878 C CA . ASP A 1 303 ? -23.055 -14.187 3.664 1.00 76.54 839 ASP A CA 1
ATOM 1879 C C . ASP A 1 303 ? -23.727 -15.436 4.199 1.00 77.27 839 ASP A C 1
ATOM 1880 O O . ASP A 1 303 ? -24.343 -16.162 3.430 1.00 77.50 839 ASP A O 1
ATOM 1885 N N . TRP A 1 304 ? -23.551 -15.726 5.496 1.00 77.58 840 TRP A N 1
ATOM 1886 C CA . TRP A 1 304 ? -24.149 -16.902 6.164 1.00 78.49 840 TRP A CA 1
ATOM 1887 C C . TRP A 1 304 ? -25.681 -16.895 6.046 1.00 80.56 840 TRP A C 1
ATOM 1888 O O . TRP A 1 304 ? -26.308 -17.951 5.996 1.00 81.07 840 TRP A O 1
ATOM 1899 N N . GLU A 1 305 ? -26.271 -15.700 6.029 1.00 81.48 841 GLU A N 1
ATOM 1900 C CA . GLU A 1 305 ? -27.700 -15.483 5.918 1.00 82.87 841 GLU A CA 1
ATOM 1901 C C . GLU A 1 305 ? -28.176 -16.016 4.547 1.00 84.44 841 GLU A C 1
ATOM 1902 O O . GLU A 1 305 ? -29.132 -16.789 4.471 1.00 84.33 841 GLU A O 1
ATOM 1908 N N . ASN A 1 306 ? -27.439 -15.648 3.485 1.00 85.59 842 ASN A N 1
ATOM 1909 C CA . ASN A 1 306 ? -27.669 -16.028 2.094 1.00 87.23 842 ASN A CA 1
ATOM 1910 C C . ASN A 1 306 ? -27.347 -17.504 1.871 1.00 88.20 842 ASN A C 1
ATOM 1911 O O . ASN A 1 306 ? -28.157 -18.193 1.266 1.00 88.30 842 ASN A O 1
ATOM 1916 N N . LEU A 1 307 ? -26.189 -17.989 2.371 1.00 88.49 843 LEU A N 1
ATOM 1917 C CA . LEU A 1 307 ? -25.752 -19.381 2.256 1.00 89.17 843 LEU A CA 1
ATOM 1918 C C . LEU A 1 307 ? -26.802 -20.317 2.845 1.00 89.92 843 LEU A C 1
ATOM 1919 O O . LEU A 1 307 ? -27.138 -21.331 2.233 1.00 89.94 843 LEU A O 1
ATOM 1924 N N . GLN A 1 308 ? -27.352 -19.944 4.004 1.00 90.49 844 GLN A N 1
ATOM 1925 C CA . GLN A 1 308 ? -28.417 -20.688 4.676 1.00 91.91 844 GLN A CA 1
ATOM 1926 C C . GLN A 1 308 ? -29.686 -20.792 3.795 1.00 92.48 844 GLN A C 1
ATOM 1927 O O . GLN A 1 308 ? -30.473 -21.737 3.929 1.00 92.55 844 GLN A O 1
ATOM 1933 N N . HIS A 1 309 ? -29.877 -19.807 2.903 1.00 92.62 845 HIS A N 1
ATOM 1934 C CA . HIS A 1 309 ? -31.001 -19.731 1.996 1.00 93.05 845 HIS A CA 1
ATOM 1935 C C . HIS A 1 309 ? -30.735 -20.425 0.696 1.00 92.06 845 HIS A C 1
ATOM 1936 O O . HIS A 1 309 ? -31.639 -21.097 0.212 1.00 92.48 845 HIS A O 1
ATOM 1943 N N . GLN A 1 310 ? -29.496 -20.316 0.158 1.00 90.73 846 GLN A N 1
ATOM 1944 C CA . GLN A 1 310 ? -29.027 -20.956 -1.084 1.00 90.18 846 GLN A CA 1
ATOM 1945 C C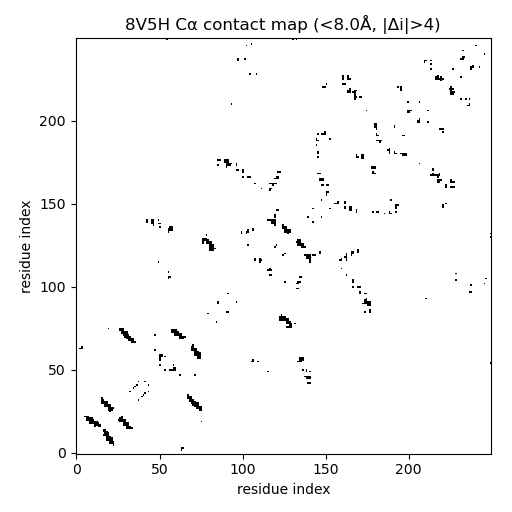 . GLN A 1 310 ? -29.456 -22.427 -1.182 1.00 90.00 846 GLN A C 1
ATOM 1946 O O . GLN A 1 310 ? -29.598 -22.962 -2.282 1.00 90.06 846 GLN A O 1
ATOM 1952 N N . THR A 1 311 ? -29.624 -23.078 -0.022 1.00 89.57 847 THR A N 1
ATOM 1953 C CA . THR A 1 311 ? -30.092 -24.440 0.133 1.00 89.63 847 THR A CA 1
ATOM 1954 C C . THR A 1 311 ? -31.549 -24.585 -0.387 1.00 89.99 847 THR A C 1
ATOM 1955 O O . THR A 1 311 ? -32.442 -23.800 -0.044 1.00 90.00 847 THR A O 1
#

Organism: Homo sapiens (NCBI:txid9606)

Radius of gyration: 18.53 Å; Cα contacts (8 Å, |Δi|>4): 424; chains: 1; bounding box: 51×50×40 Å